Protein AF-A0A2H9M5C5-F1 (afdb_monomer)

Structure (mmCIF, N/CA/C/O backbone):
data_AF-A0A2H9M5C5-F1
#
_entry.id   AF-A0A2H9M5C5-F1
#
loop_
_atom_site.group_PDB
_atom_site.id
_atom_site.type_symbol
_atom_site.label_atom_id
_atom_site.label_alt_id
_atom_site.label_comp_id
_atom_site.label_asym_id
_atom_site.label_entity_id
_atom_site.label_seq_id
_atom_site.pdbx_PDB_ins_code
_atom_site.Cartn_x
_atom_site.Cartn_y
_atom_site.Cartn_z
_atom_site.occupancy
_atom_site.B_iso_or_equiv
_atom_site.auth_seq_id
_atom_site.auth_comp_id
_atom_site.auth_asym_id
_atom_site.auth_atom_id
_atom_site.pdbx_PDB_model_num
ATOM 1 N N . MET A 1 1 ? -24.348 -14.717 12.570 1.00 50.72 1 MET A N 1
ATOM 2 C CA . MET A 1 1 ? -22.901 -14.550 12.345 1.00 50.72 1 MET A CA 1
ATOM 3 C C . MET A 1 1 ? -22.673 -13.060 12.295 1.00 50.72 1 MET A C 1
ATOM 5 O O . MET A 1 1 ? -23.240 -12.420 11.414 1.00 50.72 1 MET A O 1
ATOM 9 N N . GLU A 1 2 ? -22.011 -12.501 13.302 1.00 74.94 2 GLU A N 1
ATOM 10 C CA . GLU A 1 2 ? -21.767 -11.061 13.329 1.00 74.94 2 GLU A CA 1
ATOM 11 C C . GLU A 1 2 ? -20.745 -10.714 12.239 1.00 74.94 2 GLU A C 1
ATOM 13 O O . GLU A 1 2 ? -19.867 -11.511 11.912 1.00 74.94 2 GLU A O 1
ATOM 18 N N . PHE A 1 3 ? -20.863 -9.542 11.615 1.00 73.44 3 PHE A N 1
ATOM 19 C CA . PHE A 1 3 ? -20.016 -9.174 10.471 1.00 73.44 3 PHE A CA 1
ATOM 20 C C . PHE A 1 3 ? -18.523 -9.072 10.847 1.00 73.44 3 PHE A C 1
ATOM 22 O O . PHE A 1 3 ? -17.641 -9.221 10.002 1.00 73.44 3 PHE A O 1
ATOM 29 N N . ILE A 1 4 ? -18.221 -8.891 12.134 1.00 78.69 4 ILE A N 1
ATOM 30 C CA . ILE A 1 4 ? -16.857 -8.957 12.659 1.00 78.69 4 ILE A CA 1
ATOM 31 C C . ILE A 1 4 ? -16.248 -10.366 12.533 1.00 78.69 4 ILE A C 1
ATOM 33 O O . ILE A 1 4 ? -15.055 -10.494 12.258 1.00 78.69 4 ILE A O 1
ATOM 37 N N . ASP A 1 5 ? -17.063 -11.422 12.614 1.00 83.19 5 ASP A N 1
ATOM 38 C CA . ASP A 1 5 ? -16.627 -12.802 12.371 1.00 83.19 5 ASP A CA 1
ATOM 39 C C . ASP A 1 5 ? -16.341 -13.032 10.884 1.00 83.19 5 ASP A C 1
ATOM 41 O O . ASP A 1 5 ? -15.374 -13.709 10.527 1.00 83.19 5 ASP A O 1
ATOM 45 N N . PHE A 1 6 ? -17.138 -12.413 10.004 1.00 85.44 6 PHE A N 1
ATOM 46 C CA . PHE A 1 6 ? -16.851 -12.391 8.570 1.00 85.44 6 PHE A CA 1
ATOM 47 C C . PHE A 1 6 ? -15.509 -11.705 8.290 1.00 85.44 6 PHE A C 1
ATOM 49 O O . PHE A 1 6 ? -14.685 -12.258 7.564 1.00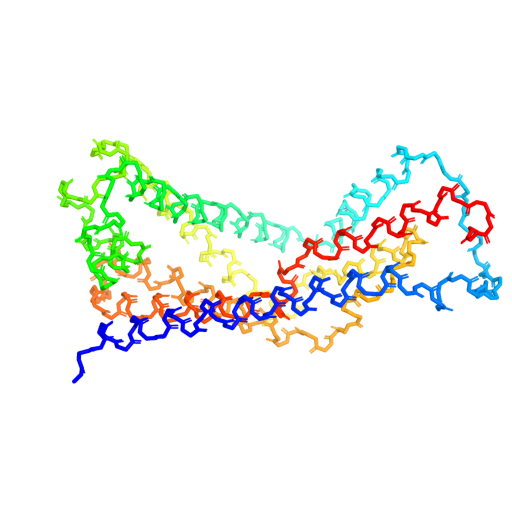 85.44 6 PHE A O 1
ATOM 56 N N . MET A 1 7 ? -15.250 -10.545 8.900 1.00 84.62 7 MET A N 1
ATOM 57 C CA . MET A 1 7 ? -13.980 -9.825 8.763 1.00 84.62 7 MET A CA 1
ATOM 58 C C . MET A 1 7 ? -12.787 -10.639 9.278 1.00 84.62 7 MET A C 1
ATOM 60 O O . MET A 1 7 ? -11.748 -10.676 8.619 1.00 84.62 7 MET A O 1
ATOM 64 N N . ALA A 1 8 ? -12.940 -11.344 10.402 1.00 85.75 8 ALA A N 1
ATOM 65 C CA . ALA A 1 8 ? -11.926 -12.262 10.919 1.00 85.75 8 ALA A CA 1
ATOM 66 C C . ALA A 1 8 ? -11.642 -13.416 9.943 1.00 85.75 8 ALA A C 1
ATOM 68 O O . ALA A 1 8 ? -10.483 -13.672 9.604 1.00 85.75 8 ALA A O 1
ATOM 69 N N . GLY A 1 9 ? -12.687 -14.063 9.420 1.00 86.69 9 GLY A N 1
ATOM 70 C CA . GLY A 1 9 ? -12.551 -15.101 8.395 1.00 86.69 9 GLY A CA 1
ATOM 71 C C . GLY A 1 9 ? -11.908 -14.577 7.106 1.00 86.69 9 GLY A C 1
ATOM 72 O O . GLY A 1 9 ? -11.028 -15.225 6.533 1.00 86.69 9 GLY A O 1
ATOM 73 N N . TYR A 1 10 ? -12.285 -13.372 6.674 1.00 88.69 10 TYR A N 1
ATOM 74 C CA . TYR A 1 10 ? -11.731 -12.738 5.483 1.00 88.69 10 TYR A CA 1
ATOM 75 C C . TYR A 1 10 ? -10.264 -12.342 5.666 1.00 88.69 10 TYR A C 1
ATOM 77 O O . TYR A 1 10 ? -9.471 -12.507 4.740 1.00 88.69 10 TYR A O 1
ATOM 85 N N . ALA A 1 11 ? -9.868 -11.905 6.863 1.00 86.88 11 ALA A N 1
ATOM 86 C CA . ALA A 1 11 ? -8.474 -11.625 7.188 1.00 86.88 11 ALA A CA 1
ATOM 87 C C . ALA A 1 11 ? -7.604 -12.886 7.082 1.00 86.88 11 ALA A C 1
ATOM 89 O O . ALA A 1 11 ? -6.543 -12.848 6.457 1.00 86.88 11 ALA A O 1
ATOM 90 N N . ILE A 1 12 ? -8.081 -14.023 7.605 1.00 89.00 12 ILE A N 1
ATOM 91 C CA . ILE A 1 12 ? -7.401 -15.320 7.462 1.00 89.00 12 ILE A CA 1
ATOM 92 C C . ILE A 1 12 ? -7.245 -15.673 5.979 1.00 89.00 12 ILE A C 1
ATOM 94 O O . ILE A 1 12 ? -6.142 -15.988 5.526 1.00 89.00 12 ILE A O 1
ATOM 98 N N . LEU A 1 13 ? -8.325 -15.567 5.200 1.00 91.50 13 LEU A N 1
ATOM 99 C CA . LEU A 1 13 ? -8.285 -15.831 3.762 1.00 91.50 13 LEU A CA 1
ATOM 100 C C . LEU A 1 13 ? -7.291 -14.909 3.039 1.00 91.50 13 LEU A C 1
ATOM 102 O O . LEU A 1 13 ? -6.509 -15.378 2.212 1.00 91.50 13 LEU A O 1
ATOM 106 N N . ALA A 1 14 ? -7.282 -13.616 3.364 1.00 89.25 14 ALA A N 1
ATOM 107 C CA . ALA A 1 14 ? -6.370 -12.645 2.777 1.00 89.25 14 ALA A CA 1
ATOM 108 C C . ALA A 1 14 ? -4.902 -12.996 3.059 1.00 89.25 14 ALA A C 1
ATOM 110 O O . ALA A 1 14 ? -4.083 -12.974 2.136 1.00 89.25 14 ALA A O 1
ATOM 111 N N . VAL A 1 15 ? -4.574 -13.395 4.294 1.00 88.56 15 VAL A N 1
ATOM 112 C CA . VAL A 1 15 ? -3.228 -13.857 4.675 1.00 88.56 15 VAL A CA 1
ATOM 113 C C . VAL A 1 15 ? -2.836 -15.124 3.915 1.00 88.56 15 VAL A C 1
ATOM 115 O O . VAL A 1 15 ? -1.705 -15.221 3.430 1.00 88.56 15 VAL A O 1
ATOM 118 N N . VAL A 1 16 ? -3.755 -16.081 3.755 1.00 91.56 16 VAL A N 1
ATOM 119 C CA . VAL A 1 16 ? -3.508 -17.310 2.984 1.00 91.56 16 VAL A CA 1
ATOM 120 C C . VAL A 1 16 ? -3.228 -16.979 1.517 1.00 91.56 16 VAL A C 1
ATOM 122 O O . VAL A 1 16 ? -2.210 -17.412 0.972 1.00 91.56 16 VAL A O 1
ATOM 125 N N . LEU A 1 17 ? -4.076 -16.167 0.879 1.00 89.75 17 LEU A N 1
ATOM 126 C CA . LEU A 1 17 ? -3.916 -15.759 -0.521 1.00 89.75 17 LEU A CA 1
ATOM 127 C C . LEU A 1 17 ? -2.617 -14.980 -0.751 1.00 89.75 17 LEU A C 1
ATOM 129 O O . LEU A 1 17 ? -1.919 -15.219 -1.745 1.00 89.75 17 LEU A O 1
ATOM 133 N N . PHE A 1 18 ? -2.276 -14.091 0.183 1.00 88.62 18 PHE A N 1
ATOM 134 C CA . PHE A 1 18 ? -1.018 -13.359 0.184 1.00 88.62 18 PHE A CA 1
ATOM 135 C C . PHE A 1 18 ? 0.182 -14.306 0.289 1.00 88.62 18 PHE A C 1
ATOM 137 O O . PHE A 1 18 ? 1.097 -14.238 -0.532 1.00 88.62 18 PHE A O 1
ATOM 144 N N . SER A 1 19 ? 0.163 -15.231 1.252 1.00 87.19 19 SER A N 1
ATOM 145 C CA . SER A 1 19 ? 1.255 -16.179 1.501 1.00 87.19 19 SER A CA 1
ATOM 146 C C . SER A 1 19 ? 1.477 -17.107 0.310 1.00 87.19 19 SER A C 1
ATOM 148 O O . SER A 1 19 ? 2.604 -17.237 -0.166 1.00 87.19 19 SER A O 1
ATOM 150 N N . VAL A 1 20 ? 0.404 -17.678 -0.247 1.00 87.88 20 VAL A N 1
ATOM 151 C CA . VAL A 1 20 ? 0.457 -18.473 -1.484 1.00 87.88 20 VAL A CA 1
ATOM 152 C C . VAL A 1 20 ? 1.034 -17.642 -2.631 1.00 87.88 20 VAL A C 1
ATOM 154 O O . VAL A 1 20 ? 1.895 -18.118 -3.372 1.00 87.88 20 VAL A O 1
ATOM 157 N N . GLY A 1 21 ? 0.618 -16.380 -2.752 1.00 84.19 21 GLY A N 1
ATOM 158 C CA . GLY A 1 21 ? 1.112 -15.459 -3.771 1.00 84.19 21 GLY A CA 1
ATOM 159 C C . GLY A 1 21 ? 2.607 -15.186 -3.645 1.00 84.19 21 GLY A C 1
ATOM 160 O O . GLY A 1 21 ? 3.334 -15.293 -4.636 1.00 84.19 21 GLY A O 1
ATOM 161 N N . ILE A 1 22 ? 3.085 -14.887 -2.436 1.00 82.38 22 ILE A N 1
ATOM 162 C CA . ILE A 1 22 ? 4.509 -14.716 -2.142 1.00 82.38 22 ILE A CA 1
ATOM 163 C C . ILE A 1 22 ? 5.271 -15.996 -2.468 1.00 82.38 22 ILE A C 1
ATOM 165 O O . ILE A 1 22 ? 6.187 -15.949 -3.289 1.00 82.38 22 ILE A O 1
ATOM 169 N N . ILE A 1 23 ? 4.870 -17.139 -1.908 1.00 83.88 23 ILE A N 1
ATOM 170 C CA . ILE A 1 23 ? 5.546 -18.426 -2.119 1.00 83.88 23 ILE A CA 1
ATOM 171 C C . ILE A 1 23 ? 5.626 -18.741 -3.612 1.00 83.88 23 ILE A C 1
ATOM 173 O O . ILE A 1 23 ? 6.700 -19.060 -4.118 1.00 83.88 23 ILE A O 1
ATOM 177 N N . TYR A 1 24 ? 4.534 -18.571 -4.358 1.00 82.56 24 TYR A N 1
ATOM 178 C CA . TYR A 1 24 ? 4.523 -18.794 -5.800 1.00 82.56 24 TYR A CA 1
ATOM 179 C C . TYR A 1 24 ? 5.459 -17.835 -6.546 1.00 82.56 24 TYR A C 1
ATOM 181 O O . TYR A 1 24 ? 6.230 -18.258 -7.409 1.00 82.56 24 TYR A O 1
ATOM 189 N N . LYS A 1 25 ? 5.420 -16.530 -6.251 1.00 74.31 25 LYS A N 1
ATOM 190 C CA . LYS A 1 25 ? 6.214 -15.524 -6.977 1.00 74.31 25 LYS A CA 1
ATOM 191 C C . LYS A 1 25 ? 7.705 -15.629 -6.665 1.00 74.31 25 LYS A C 1
ATOM 193 O O . LYS A 1 25 ? 8.522 -15.537 -7.591 1.00 74.31 25 LYS A O 1
ATOM 198 N N . PHE A 1 26 ? 8.058 -15.837 -5.400 1.00 74.31 26 PHE A N 1
ATOM 199 C CA . PHE A 1 26 ? 9.427 -16.086 -4.961 1.00 74.31 26 PHE A CA 1
ATOM 200 C C . PHE A 1 26 ? 9.917 -17.438 -5.455 1.00 74.31 26 PHE A C 1
ATOM 202 O O . PHE A 1 26 ? 10.956 -17.484 -6.104 1.00 74.31 26 PHE A O 1
ATOM 209 N N . GLY A 1 27 ? 9.140 -18.503 -5.257 1.00 73.81 27 GLY A N 1
ATOM 210 C CA . GLY A 1 27 ? 9.448 -19.855 -5.715 1.00 73.81 27 GLY A CA 1
ATOM 211 C C . GLY A 1 27 ? 9.669 -19.907 -7.222 1.00 73.81 27 GLY A C 1
ATOM 212 O O . GLY A 1 27 ? 10.699 -20.392 -7.673 1.00 73.81 27 GLY A O 1
ATOM 213 N N . LYS A 1 28 ? 8.795 -19.283 -8.021 1.00 70.31 28 LYS A N 1
ATOM 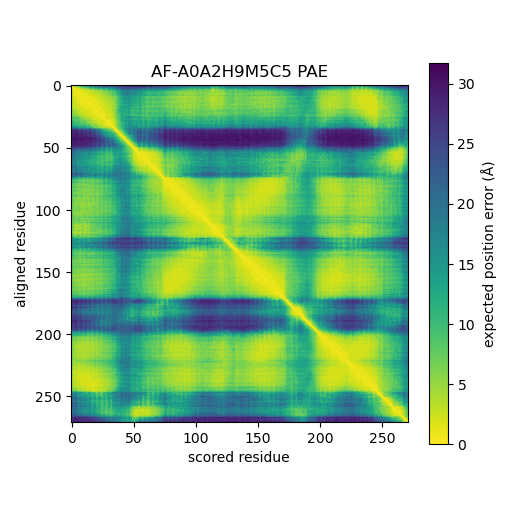214 C CA . LYS A 1 28 ? 8.994 -19.128 -9.470 1.00 70.31 28 LYS A CA 1
ATOM 215 C C . LYS A 1 28 ? 10.276 -18.363 -9.800 1.00 70.31 28 LYS A C 1
ATOM 217 O O . LYS A 1 28 ? 10.990 -18.734 -10.729 1.00 70.31 28 LYS A O 1
ATOM 222 N N . THR A 1 29 ? 10.567 -17.277 -9.084 1.00 66.50 29 THR A N 1
ATOM 223 C CA . THR A 1 29 ? 11.767 -16.459 -9.330 1.00 66.50 29 THR A CA 1
ATOM 224 C C . THR A 1 29 ? 13.045 -17.219 -8.963 1.00 66.50 29 THR A C 1
ATOM 226 O O . THR A 1 29 ? 14.005 -17.193 -9.732 1.00 66.50 29 THR A O 1
ATOM 229 N N . PHE A 1 30 ? 13.042 -17.943 -7.845 1.00 68.88 30 PHE A N 1
ATOM 230 C CA . PHE A 1 30 ? 14.141 -18.788 -7.397 1.00 68.88 30 PHE A CA 1
ATOM 231 C C . PHE A 1 30 ? 14.336 -19.980 -8.333 1.00 68.88 30 PHE A C 1
ATOM 233 O O . PHE A 1 30 ? 15.437 -20.187 -8.823 1.00 68.88 30 PHE A O 1
ATOM 240 N N . TRP A 1 31 ? 13.261 -20.684 -8.696 1.00 65.50 31 TRP A N 1
ATOM 241 C CA . TRP A 1 31 ? 13.280 -21.782 -9.662 1.00 65.50 31 TRP A CA 1
ATOM 242 C C . TRP A 1 31 ? 13.817 -21.345 -11.024 1.00 65.50 31 TRP A C 1
ATOM 244 O O . TRP A 1 31 ? 14.679 -22.014 -11.586 1.00 65.50 31 TRP A O 1
ATOM 254 N N . HIS A 1 32 ? 13.388 -20.193 -11.552 1.00 62.16 32 HIS A N 1
ATOM 255 C CA . HIS A 1 32 ? 13.943 -19.654 -12.799 1.00 62.16 32 HIS A CA 1
ATOM 256 C C . HIS A 1 32 ? 15.446 -19.357 -12.699 1.00 62.16 32 HIS A C 1
ATOM 258 O O . HIS A 1 32 ? 16.173 -19.595 -13.663 1.00 62.16 32 HIS A O 1
ATOM 264 N N . ARG A 1 33 ? 15.917 -18.863 -11.547 1.00 62.53 33 ARG A N 1
ATOM 265 C CA . ARG A 1 33 ? 17.345 -18.615 -11.294 1.00 62.53 33 ARG A CA 1
ATOM 266 C C . ARG A 1 33 ? 18.149 -19.894 -11.057 1.00 62.53 33 ARG A C 1
ATOM 268 O O . ARG A 1 33 ? 19.297 -19.948 -11.467 1.00 62.53 33 ARG A O 1
ATOM 275 N N . ALA A 1 34 ? 17.575 -20.902 -10.413 1.00 59.56 34 ALA A N 1
ATOM 276 C CA . ALA A 1 34 ? 18.235 -22.176 -10.158 1.00 59.56 34 ALA A CA 1
ATOM 277 C C . ALA A 1 34 ? 18.322 -23.019 -11.437 1.00 59.56 34 ALA A C 1
ATOM 279 O O . ALA A 1 34 ? 19.329 -23.669 -11.693 1.00 59.56 34 ALA A O 1
ATOM 280 N N . THR A 1 35 ? 17.281 -22.981 -12.274 1.00 56.12 35 THR A N 1
ATOM 281 C CA . THR A 1 35 ? 17.200 -23.853 -13.450 1.00 56.12 35 THR A CA 1
ATOM 282 C C . THR A 1 35 ? 17.889 -23.310 -14.689 1.00 56.12 35 THR A C 1
ATOM 284 O O . THR A 1 35 ? 18.222 -24.147 -15.515 1.00 56.12 35 THR A O 1
ATOM 287 N N . MET A 1 36 ? 18.081 -21.982 -14.838 1.00 50.16 36 MET A N 1
ATOM 288 C CA . MET A 1 36 ? 18.910 -21.221 -15.819 1.00 50.16 36 MET A CA 1
ATOM 289 C C . MET A 1 36 ? 19.157 -21.795 -17.241 1.00 50.16 36 MET A C 1
ATOM 291 O O . MET A 1 36 ? 19.938 -21.230 -18.002 1.00 50.16 36 MET A O 1
ATOM 295 N N . ARG A 1 37 ? 18.449 -22.830 -17.705 1.00 42.34 37 ARG A N 1
ATOM 296 C CA . ARG A 1 37 ? 18.681 -23.513 -18.990 1.00 42.34 37 ARG A CA 1
ATOM 297 C C . ARG A 1 37 ? 18.338 -22.630 -20.191 1.00 42.34 37 ARG A C 1
ATOM 299 O O . ARG A 1 37 ? 18.762 -22.923 -21.299 1.00 42.34 37 ARG A O 1
ATOM 306 N N . ARG A 1 38 ? 17.592 -21.536 -19.980 1.00 41.91 38 ARG A N 1
ATOM 307 C CA . ARG A 1 38 ? 17.175 -20.578 -21.024 1.00 41.91 38 ARG A CA 1
ATOM 308 C C . ARG A 1 38 ? 17.929 -19.244 -21.023 1.00 41.91 38 ARG A C 1
ATOM 310 O O . ARG A 1 38 ? 17.701 -18.447 -21.928 1.00 41.91 38 ARG A O 1
ATOM 317 N N . GLU A 1 39 ? 18.778 -18.976 -20.029 1.00 41.78 39 GLU A N 1
ATOM 318 C CA . GLU A 1 39 ? 19.626 -17.766 -20.009 1.00 41.78 39 GLU A CA 1
ATOM 319 C C . GLU A 1 39 ? 21.107 -18.066 -20.280 1.00 41.78 39 GLU A C 1
ATOM 321 O O . GLU A 1 39 ? 21.859 -17.147 -20.583 1.00 41.78 39 GLU A O 1
ATOM 326 N N . ILE A 1 40 ? 21.510 -19.341 -20.202 1.00 39.09 40 ILE A N 1
ATOM 327 C CA . ILE A 1 40 ? 22.863 -19.819 -20.536 1.00 39.09 40 ILE A CA 1
ATOM 328 C C . ILE A 1 40 ? 23.016 -20.082 -22.042 1.00 39.09 40 ILE A C 1
ATOM 330 O O . ILE A 1 40 ? 24.130 -20.111 -22.550 1.00 39.09 40 ILE A O 1
ATOM 334 N N . THR A 1 41 ? 21.918 -20.231 -22.789 1.00 37.28 41 THR A N 1
ATOM 335 C CA . THR A 1 41 ? 22.001 -20.260 -24.252 1.00 37.28 41 THR A CA 1
ATOM 336 C C . THR A 1 41 ? 22.281 -18.836 -24.736 1.00 37.28 41 THR A C 1
ATOM 338 O O . THR A 1 41 ? 21.434 -17.962 -24.513 1.00 37.28 41 THR A O 1
ATOM 341 N N . PRO A 1 42 ? 23.437 -18.563 -25.371 1.00 38.94 42 PRO A N 1
ATOM 342 C CA . PRO A 1 42 ? 23.734 -17.241 -25.895 1.00 38.94 42 PRO A CA 1
ATOM 343 C C . PRO A 1 42 ? 22.681 -16.922 -26.955 1.00 38.94 42 PRO A C 1
ATOM 345 O O . PRO A 1 42 ? 22.664 -17.498 -28.041 1.00 38.94 42 PRO A O 1
ATOM 348 N N . LYS A 1 43 ? 21.731 -16.042 -26.625 1.00 44.94 43 LYS A N 1
ATOM 349 C CA . LYS A 1 43 ? 20.831 -15.505 -27.640 1.00 44.94 43 LYS A CA 1
ATOM 350 C C . LYS A 1 43 ? 21.678 -14.628 -28.549 1.00 44.94 43 LYS A C 1
ATOM 352 O O . LYS A 1 43 ? 22.210 -13.628 -28.083 1.00 44.94 43 LYS A O 1
ATOM 357 N N . THR A 1 44 ? 21.781 -15.062 -29.805 1.00 40.69 44 THR A N 1
ATOM 358 C CA . THR A 1 44 ? 22.192 -14.324 -31.010 1.00 40.69 44 THR A CA 1
ATOM 359 C C . THR A 1 44 ? 22.427 -12.833 -30.783 1.00 40.69 44 THR A C 1
ATOM 361 O O . THR A 1 44 ? 21.490 -12.123 -30.400 1.00 40.69 44 THR A O 1
ATOM 364 N N . TYR A 1 45 ? 23.668 -12.415 -31.063 1.00 42.31 45 TYR A N 1
ATOM 365 C CA . TYR A 1 45 ? 24.160 -11.044 -31.229 1.00 42.31 45 TYR A CA 1
ATOM 366 C C . TYR A 1 45 ? 23.053 -9.985 -31.234 1.00 42.31 45 TYR A C 1
ATOM 368 O O . TYR A 1 45 ? 22.242 -9.884 -32.156 1.00 42.31 45 TYR A O 1
ATOM 376 N N . THR A 1 46 ? 23.018 -9.175 -30.182 1.00 42.62 46 THR A N 1
ATOM 377 C CA . THR A 1 46 ? 22.196 -7.971 -30.159 1.00 42.62 46 THR A CA 1
ATOM 378 C C . THR A 1 46 ? 22.772 -6.936 -31.120 1.00 42.62 46 THR A C 1
ATOM 380 O O . THR A 1 46 ? 23.954 -6.625 -31.063 1.00 42.62 46 THR A O 1
ATOM 383 N N . ILE A 1 47 ? 21.909 -6.341 -31.950 1.00 44.06 47 ILE A N 1
ATOM 384 C CA . ILE A 1 47 ? 22.241 -5.250 -32.893 1.00 44.06 47 ILE A CA 1
ATOM 385 C C . ILE A 1 47 ? 22.814 -4.010 -32.157 1.00 44.06 47 ILE A C 1
ATOM 387 O O . ILE A 1 47 ? 23.458 -3.154 -32.755 1.00 44.06 47 ILE A O 1
ATOM 391 N N . HIS A 1 48 ? 22.636 -3.936 -30.833 1.00 43.38 48 HIS A N 1
ATOM 392 C CA . HIS A 1 48 ? 23.277 -2.964 -29.951 1.00 43.38 48 HIS A CA 1
ATOM 393 C C . HIS A 1 48 ? 24.060 -3.709 -28.857 1.00 43.38 48 HIS A C 1
ATOM 395 O O . HIS A 1 48 ? 23.427 -4.179 -27.907 1.00 43.38 48 HIS A O 1
ATOM 401 N N . PRO A 1 49 ? 25.392 -3.863 -28.965 1.00 50.50 49 PRO A N 1
ATOM 402 C CA . PRO A 1 49 ? 26.193 -4.431 -27.884 1.00 50.50 49 PRO A CA 1
ATOM 403 C C . PRO A 1 49 ? 26.100 -3.526 -26.651 1.00 50.50 49 PRO A C 1
ATOM 405 O O . PRO A 1 49 ? 26.242 -2.299 -26.734 1.00 50.50 49 PRO A O 1
ATOM 408 N N . VAL A 1 50 ? 25.813 -4.116 -25.495 1.00 56.41 50 VAL A N 1
ATOM 409 C CA . VAL A 1 50 ? 25.807 -3.404 -24.220 1.00 56.41 50 VAL A CA 1
ATOM 410 C C . VAL A 1 50 ? 27.270 -3.142 -23.869 1.00 56.41 50 VAL A C 1
ATOM 412 O O . VAL A 1 50 ? 28.057 -4.067 -23.729 1.00 56.41 50 VAL A O 1
ATOM 415 N N . LYS A 1 51 ? 27.687 -1.876 -23.746 1.00 61.47 51 LYS A N 1
ATOM 416 C CA . LYS A 1 51 ? 29.056 -1.578 -23.292 1.00 61.47 51 LYS A CA 1
ATOM 417 C C . LYS A 1 51 ? 29.269 -2.205 -21.909 1.00 61.47 51 LYS A C 1
ATOM 419 O O . LYS A 1 51 ? 28.434 -1.991 -21.027 1.00 61.47 51 LYS A O 1
ATOM 424 N N . GLN A 1 52 ? 30.364 -2.946 -21.731 1.00 67.56 52 GLN A N 1
ATOM 425 C CA . GLN A 1 52 ? 30.748 -3.494 -20.431 1.00 67.56 52 GLN A CA 1
ATOM 426 C C . GLN A 1 52 ? 30.919 -2.347 -19.428 1.00 67.56 52 GLN A C 1
ATOM 428 O O . GLN A 1 52 ? 31.540 -1.332 -19.747 1.00 67.56 52 GLN A O 1
ATOM 433 N N . ARG A 1 53 ? 30.348 -2.502 -18.232 1.00 73.69 53 ARG A N 1
ATOM 434 C CA . ARG A 1 53 ? 30.382 -1.503 -17.156 1.00 73.69 53 ARG A CA 1
ATOM 435 C C . ARG A 1 53 ? 30.951 -2.107 -15.881 1.00 73.69 53 ARG A C 1
ATOM 437 O O . ARG A 1 53 ? 30.864 -3.316 -15.662 1.00 73.69 53 ARG A O 1
ATOM 444 N N . SER A 1 54 ? 31.496 -1.254 -15.017 1.00 81.00 54 SER A N 1
ATOM 445 C CA . SER A 1 54 ? 31.859 -1.666 -13.657 1.00 81.00 54 SER A CA 1
ATOM 446 C C . SER A 1 54 ? 30.611 -2.066 -12.857 1.00 81.00 54 SER A C 1
ATOM 448 O O . SER A 1 54 ? 29.494 -1.660 -13.183 1.00 81.00 54 SER A O 1
ATOM 450 N N . VAL A 1 55 ? 30.778 -2.844 -11.782 1.00 76.62 55 VAL A N 1
ATOM 451 C CA . VAL A 1 55 ? 29.655 -3.270 -10.921 1.00 76.62 55 VAL A CA 1
ATOM 452 C C . VAL A 1 55 ? 28.890 -2.067 -10.360 1.00 76.62 55 VAL A C 1
ATOM 454 O O . VAL A 1 55 ? 27.661 -2.055 -10.399 1.00 76.62 55 VAL A O 1
ATOM 457 N N . LEU A 1 56 ? 29.600 -1.034 -9.896 1.00 78.31 56 LEU A N 1
ATOM 458 C CA . LEU A 1 56 ? 28.991 0.186 -9.359 1.00 78.31 56 LEU A CA 1
ATOM 459 C C . LEU A 1 56 ? 28.235 0.970 -10.434 1.00 78.31 56 LEU A C 1
ATOM 461 O O . LEU A 1 56 ? 27.109 1.403 -10.204 1.00 78.31 56 LEU A O 1
ATOM 465 N N . GLU A 1 57 ? 28.807 1.101 -11.629 1.00 76.69 57 GLU A N 1
ATOM 466 C CA . GLU A 1 57 ? 28.158 1.787 -12.746 1.00 76.69 57 GLU A CA 1
ATOM 467 C C . GLU A 1 57 ? 26.929 1.014 -13.250 1.00 76.69 57 GLU A C 1
ATOM 469 O O . GLU A 1 57 ? 25.909 1.614 -13.588 1.00 76.69 57 GLU A O 1
ATOM 474 N N . ALA A 1 58 ? 26.984 -0.319 -13.253 1.00 71.06 58 ALA A N 1
ATOM 475 C CA . ALA A 1 58 ? 25.846 -1.171 -13.573 1.00 71.06 58 ALA A CA 1
ATOM 476 C C . ALA A 1 58 ? 24.736 -1.051 -12.514 1.00 71.06 58 ALA A C 1
ATOM 478 O O . ALA A 1 58 ? 23.569 -0.902 -12.871 1.00 71.06 58 ALA A O 1
ATOM 479 N N . LEU A 1 59 ? 25.082 -1.041 -11.221 1.00 74.75 59 LEU A N 1
ATOM 480 C CA . LEU A 1 59 ? 24.132 -0.803 -10.128 1.00 74.75 59 LEU A CA 1
ATOM 481 C C . LEU A 1 59 ? 23.501 0.591 -10.211 1.00 74.75 59 LEU A C 1
ATOM 483 O O . LEU A 1 59 ? 22.288 0.715 -10.051 1.00 74.75 59 LEU A O 1
ATOM 487 N N . TYR A 1 60 ? 24.290 1.624 -10.510 1.00 77.69 60 TYR A N 1
ATOM 488 C CA . TYR A 1 60 ? 23.803 2.989 -10.701 1.00 77.69 60 TYR A CA 1
ATOM 489 C C . TYR A 1 60 ? 22.860 3.086 -11.905 1.00 77.69 60 TYR A C 1
ATOM 491 O O . TYR A 1 60 ? 21.752 3.610 -11.798 1.00 77.69 60 TYR A O 1
ATOM 499 N N . MET A 1 61 ? 23.246 2.529 -13.054 1.00 70.38 61 MET A N 1
ATOM 500 C CA . MET A 1 61 ? 22.410 2.529 -14.256 1.00 70.38 61 MET A CA 1
ATOM 501 C C . MET A 1 61 ? 21.082 1.813 -14.023 1.00 70.38 61 MET A C 1
ATOM 503 O O . MET A 1 61 ? 20.030 2.300 -14.435 1.00 70.38 61 MET A O 1
ATOM 507 N N . VAL A 1 62 ? 21.128 0.669 -13.344 1.00 67.88 62 VAL A N 1
ATOM 508 C CA . VAL A 1 62 ? 19.963 -0.174 -13.109 1.00 67.88 62 VAL A CA 1
ATOM 509 C C . VAL A 1 62 ? 19.032 0.403 -12.048 1.00 67.88 62 VAL A C 1
ATOM 511 O O . VAL A 1 62 ? 17.829 0.403 -12.286 1.00 67.88 62 VAL A O 1
ATOM 514 N N . ASN A 1 63 ? 19.545 0.895 -10.918 1.00 70.44 63 ASN A N 1
ATOM 515 C CA . ASN A 1 63 ? 18.712 1.335 -9.792 1.00 70.44 63 ASN A CA 1
ATOM 516 C C . ASN A 1 63 ? 18.400 2.834 -9.818 1.00 70.44 63 ASN A C 1
ATOM 518 O O . ASN A 1 63 ? 17.306 3.237 -9.438 1.00 70.44 63 ASN A O 1
ATOM 522 N N . VAL A 1 64 ? 19.348 3.657 -10.272 1.00 70.81 64 VAL A N 1
ATOM 523 C CA . VAL A 1 64 ? 19.226 5.120 -10.243 1.00 70.81 64 VAL A CA 1
ATOM 524 C C . VAL A 1 64 ? 18.805 5.640 -11.613 1.00 70.81 64 VAL A C 1
ATOM 526 O O . VAL A 1 64 ? 17.757 6.262 -11.728 1.00 70.81 64 VAL A O 1
ATOM 529 N N . SER A 1 65 ? 19.545 5.330 -12.684 1.00 68.81 65 SER A N 1
ATOM 530 C CA . SER A 1 65 ? 19.268 5.910 -14.011 1.00 68.81 65 SER A CA 1
ATOM 531 C C . SER A 1 65 ? 17.909 5.494 -14.581 1.00 68.81 65 SER A C 1
ATOM 533 O O . SER A 1 65 ? 17.212 6.327 -15.163 1.00 68.81 65 SER A O 1
ATOM 535 N N . THR A 1 66 ? 17.489 4.234 -14.410 1.00 64.12 66 THR A N 1
ATOM 536 C CA . THR A 1 66 ? 16.146 3.802 -14.842 1.00 64.12 66 THR A CA 1
ATOM 537 C C . THR A 1 66 ? 15.044 4.526 -14.076 1.00 64.12 66 THR A C 1
ATOM 539 O O . THR A 1 66 ? 14.061 4.922 -14.696 1.00 64.12 66 THR A O 1
ATOM 542 N N . PHE A 1 67 ? 15.225 4.751 -12.772 1.00 64.88 67 PHE A N 1
ATOM 543 C CA . PHE A 1 67 ? 14.285 5.473 -11.923 1.00 64.88 67 PHE A CA 1
ATOM 544 C C . PHE A 1 67 ? 14.236 6.947 -12.328 1.00 64.88 67 PHE A C 1
ATOM 546 O O . PHE A 1 67 ? 13.178 7.456 -12.671 1.00 64.88 67 PHE A O 1
ATOM 553 N N . THR A 1 68 ? 15.378 7.623 -12.436 1.00 64.81 68 THR A N 1
ATOM 554 C CA . THR A 1 68 ? 15.433 9.021 -12.882 1.00 64.81 68 THR A CA 1
ATOM 555 C C . THR A 1 68 ? 14.805 9.205 -14.267 1.00 64.81 68 THR A C 1
ATOM 557 O O . THR A 1 68 ? 14.042 10.142 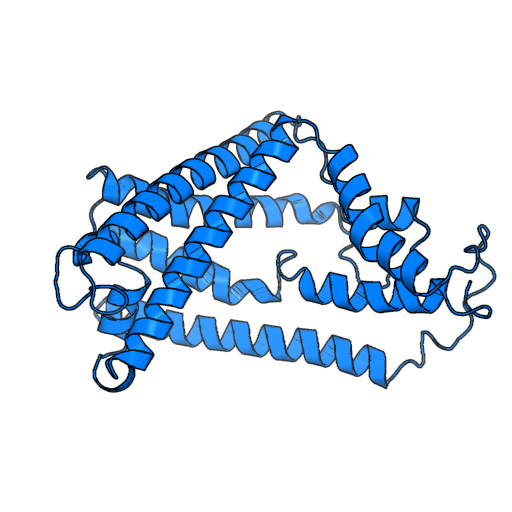-14.471 1.00 64.81 68 THR A O 1
ATOM 560 N N . LYS A 1 69 ? 15.043 8.292 -15.220 1.00 62.75 69 LYS A N 1
ATOM 561 C CA . LYS A 1 69 ? 14.440 8.343 -16.568 1.00 62.75 69 LYS A CA 1
ATOM 562 C C . LYS A 1 69 ? 12.954 7.979 -16.588 1.00 62.75 69 LYS A C 1
ATOM 564 O O . LYS A 1 69 ? 12.216 8.485 -17.431 1.00 62.75 69 LYS A O 1
ATOM 569 N N . PHE A 1 70 ? 12.518 7.106 -15.684 1.00 61.28 70 PHE A N 1
ATOM 570 C CA . PHE A 1 70 ? 11.106 6.817 -15.438 1.00 61.28 70 PHE A CA 1
ATOM 571 C C . PHE A 1 70 ? 10.375 8.074 -14.963 1.00 61.28 70 PHE A C 1
ATOM 573 O O . PHE A 1 70 ? 9.282 8.367 -15.445 1.00 61.28 70 PHE A O 1
ATOM 580 N N . TRP A 1 71 ? 11.024 8.858 -14.105 1.00 59.00 71 TRP A N 1
ATOM 581 C CA . TRP A 1 71 ? 10.481 10.096 -13.560 1.00 59.00 71 TRP A CA 1
ATOM 582 C C . TRP A 1 71 ? 10.575 11.298 -14.490 1.00 59.00 71 TRP A C 1
ATOM 584 O O . TRP A 1 71 ? 9.623 12.063 -14.571 1.00 59.00 71 TRP A O 1
ATOM 594 N N . ALA A 1 72 ? 11.652 11.424 -15.266 1.00 58.28 72 ALA A N 1
ATOM 595 C CA . ALA A 1 72 ? 11.851 12.525 -16.210 1.00 58.28 72 ALA A CA 1
ATOM 596 C C . ALA A 1 72 ? 10.789 12.592 -17.326 1.00 58.28 72 ALA A C 1
ATOM 598 O O . ALA A 1 72 ? 10.652 13.617 -17.987 1.00 58.28 72 ALA A O 1
ATOM 599 N N . LYS A 1 73 ? 10.040 11.504 -17.558 1.00 56.31 73 LYS A N 1
ATOM 600 C CA . LYS A 1 73 ? 8.933 11.451 -18.528 1.00 56.31 73 LYS A CA 1
ATOM 601 C C . LYS A 1 73 ? 7.556 11.712 -17.912 1.00 56.31 73 LYS A C 1
ATOM 603 O O . LYS A 1 73 ? 6.583 11.856 -18.654 1.00 56.31 73 LYS A O 1
ATOM 608 N N . ALA A 1 74 ? 7.443 11.751 -16.585 1.00 61.22 74 ALA A N 1
ATOM 609 C CA . ALA A 1 74 ? 6.199 12.135 -15.938 1.00 61.22 74 ALA A CA 1
ATOM 610 C C . ALA A 1 74 ? 6.019 13.652 -16.075 1.00 61.22 74 ALA A C 1
ATOM 612 O O . ALA A 1 74 ? 6.948 14.421 -15.840 1.00 61.22 74 ALA A O 1
ATOM 613 N N . ASN A 1 75 ? 4.814 14.102 -16.434 1.00 70.62 75 ASN A N 1
ATOM 614 C CA . ASN A 1 75 ? 4.500 15.519 -16.272 1.00 70.62 75 ASN A CA 1
ATOM 615 C C . ASN A 1 75 ? 4.443 15.864 -14.774 1.00 70.62 75 ASN A C 1
ATOM 617 O O . ASN A 1 75 ? 4.156 14.992 -13.948 1.00 70.62 75 ASN A O 1
ATOM 621 N N . MET A 1 76 ? 4.702 17.128 -14.428 1.00 77.25 76 MET A N 1
ATOM 622 C CA . MET A 1 76 ? 4.788 17.578 -13.032 1.00 77.25 76 MET A CA 1
ATOM 623 C C . MET A 1 76 ? 3.580 17.145 -12.172 1.00 77.25 76 MET A C 1
ATOM 625 O O . MET A 1 76 ? 3.801 16.619 -11.082 1.00 77.25 76 MET A O 1
ATOM 629 N N . PRO A 1 77 ? 2.318 17.232 -12.646 1.00 79.75 77 PRO A N 1
ATOM 630 C CA . PRO A 1 77 ? 1.168 16.755 -11.872 1.00 79.75 77 PRO A CA 1
ATOM 631 C C . PRO A 1 77 ? 1.192 15.248 -11.582 1.00 79.75 77 PRO A C 1
ATOM 633 O O . PRO A 1 77 ? 0.858 14.821 -10.480 1.00 79.75 77 PRO A O 1
ATOM 636 N N . THR A 1 78 ? 1.616 14.425 -12.548 1.00 74.12 78 THR A N 1
ATOM 637 C CA . THR A 1 78 ? 1.737 12.971 -12.351 1.00 74.12 78 THR A CA 1
ATOM 638 C C . THR A 1 78 ? 2.885 12.635 -11.399 1.00 74.12 78 THR A C 1
ATOM 640 O O . THR A 1 78 ? 2.754 11.720 -10.587 1.00 74.12 78 THR A O 1
ATOM 643 N N . PHE A 1 79 ? 3.995 13.377 -11.480 1.00 74.81 79 PHE A N 1
ATOM 644 C CA . PHE A 1 79 ? 5.126 13.235 -10.565 1.00 74.81 79 PHE A CA 1
ATOM 645 C C . PHE A 1 79 ? 4.717 13.547 -9.121 1.00 74.81 79 PHE A C 1
ATOM 647 O O . PHE A 1 79 ? 4.891 12.7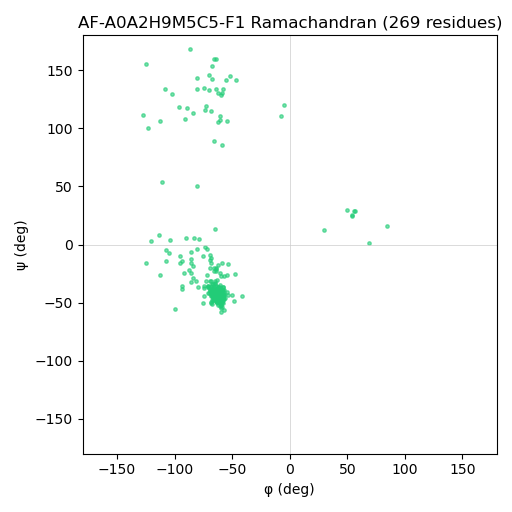08 -8.238 1.00 74.81 79 PHE A O 1
ATOM 654 N N . MET A 1 80 ? 4.099 14.711 -8.903 1.00 79.69 80 MET A N 1
ATOM 655 C CA . MET A 1 80 ? 3.655 15.146 -7.579 1.00 79.69 80 MET A CA 1
ATOM 656 C C . MET A 1 80 ? 2.609 14.199 -6.994 1.00 79.69 80 MET A C 1
ATOM 658 O O . MET A 1 80 ? 2.758 13.766 -5.860 1.00 79.69 80 MET A O 1
ATOM 662 N N . SER A 1 81 ? 1.609 13.788 -7.781 1.00 80.12 81 SER A N 1
ATOM 663 C CA . SER A 1 81 ? 0.624 12.780 -7.361 1.00 80.12 81 SER A CA 1
ATOM 664 C C . SER A 1 81 ? 1.295 11.489 -6.873 1.00 80.12 81 SER A C 1
ATOM 666 O O . SER A 1 81 ? 0.940 10.971 -5.821 1.00 80.12 81 SER A O 1
ATOM 668 N N . HIS A 1 82 ? 2.317 10.993 -7.573 1.00 78.69 82 HIS A N 1
ATOM 669 C CA . HIS A 1 82 ? 3.017 9.779 -7.152 1.00 78.69 82 HIS A CA 1
ATOM 670 C C . HIS A 1 82 ? 3.874 9.976 -5.890 1.00 78.69 82 HIS A C 1
ATOM 672 O O . HIS A 1 82 ? 3.965 9.066 -5.068 1.00 78.69 82 HIS A O 1
ATOM 678 N N . LEU A 1 83 ? 4.495 11.147 -5.717 1.00 80.31 83 LEU A N 1
ATOM 679 C CA . LEU A 1 83 ? 5.228 11.480 -4.494 1.00 80.31 83 LEU A CA 1
ATOM 680 C C . LEU A 1 83 ? 4.283 11.527 -3.287 1.00 80.31 83 LEU A C 1
ATOM 682 O O . LEU A 1 83 ? 4.541 10.872 -2.279 1.00 80.31 83 LEU A O 1
ATOM 686 N N . LEU A 1 84 ? 3.166 12.247 -3.422 1.00 84.19 84 LEU A N 1
ATOM 687 C CA . LEU A 1 84 ? 2.131 12.357 -2.394 1.00 84.19 84 LEU A CA 1
ATOM 688 C C . LEU A 1 84 ? 1.563 10.980 -2.018 1.00 84.19 84 LEU A C 1
ATOM 690 O O . LEU A 1 84 ? 1.442 10.668 -0.837 1.00 84.19 84 LEU A O 1
ATOM 694 N N . TYR A 1 85 ? 1.305 10.128 -3.015 1.00 81.62 85 TYR A N 1
ATOM 695 C CA . TYR A 1 85 ? 0.879 8.741 -2.818 1.00 81.62 85 TYR A CA 1
ATOM 696 C C . TYR A 1 85 ? 1.879 7.927 -1.984 1.00 81.62 85 TYR A C 1
ATOM 698 O O . TYR A 1 85 ? 1.481 7.199 -1.077 1.00 81.62 85 TYR A O 1
ATOM 706 N N . HIS A 1 86 ? 3.183 8.047 -2.257 1.00 81.06 86 HIS A N 1
ATOM 707 C CA . HIS A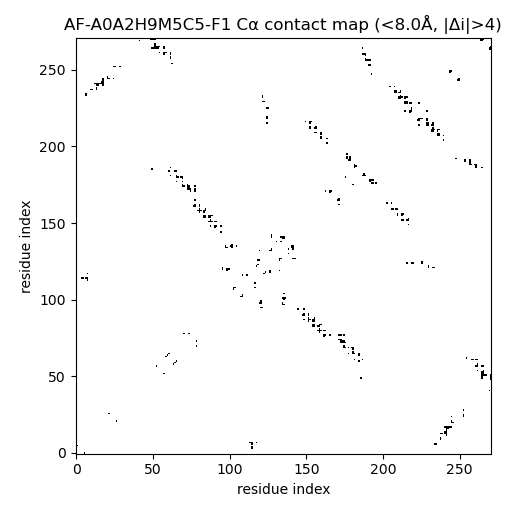 1 86 ? 4.200 7.311 -1.505 1.00 81.06 86 HIS A CA 1
ATOM 708 C C . HIS A 1 86 ? 4.387 7.812 -0.080 1.00 81.06 86 HIS A C 1
ATOM 710 O O . HIS A 1 86 ? 4.601 6.988 0.806 1.00 81.06 86 HIS A O 1
ATOM 716 N N . VAL A 1 87 ? 4.279 9.122 0.150 1.00 81.81 87 VAL A N 1
ATOM 717 C CA . VAL A 1 87 ? 4.246 9.672 1.511 1.00 81.81 87 VAL A CA 1
ATOM 718 C C . VAL A 1 87 ? 3.034 9.113 2.254 1.00 81.81 87 VAL A C 1
ATOM 720 O O . VAL A 1 87 ? 3.194 8.554 3.333 1.00 81.81 87 VAL A O 1
ATOM 723 N N . ALA A 1 88 ? 1.848 9.163 1.640 1.00 83.19 88 ALA A N 1
ATOM 724 C CA . ALA A 1 88 ? 0.612 8.672 2.242 1.00 83.19 88 ALA A CA 1
ATOM 725 C C . ALA A 1 88 ? 0.681 7.183 2.621 1.00 83.19 88 ALA A C 1
ATOM 727 O O . ALA A 1 88 ? 0.408 6.806 3.760 1.00 83.19 88 ALA A O 1
ATOM 728 N N . ILE A 1 89 ? 1.104 6.333 1.681 1.00 79.94 89 ILE A N 1
ATOM 729 C CA . ILE A 1 89 ? 1.254 4.893 1.920 1.00 79.94 89 ILE A CA 1
ATOM 730 C C . ILE A 1 89 ? 2.373 4.588 2.908 1.00 79.94 89 ILE A C 1
ATOM 732 O O . ILE A 1 89 ? 2.211 3.695 3.734 1.00 79.94 89 ILE A O 1
ATOM 736 N N . GLY A 1 90 ? 3.498 5.301 2.834 1.00 80.69 90 GLY A N 1
ATOM 737 C CA . GLY A 1 90 ? 4.603 5.131 3.774 1.00 80.69 90 GLY A CA 1
ATOM 738 C C . GLY A 1 90 ? 4.148 5.375 5.209 1.00 80.69 90 GLY A C 1
ATOM 739 O O . GLY A 1 90 ? 4.392 4.537 6.076 1.00 80.69 90 GLY A O 1
ATOM 740 N N . THR A 1 91 ? 3.407 6.462 5.435 1.00 83.12 91 THR A N 1
ATOM 741 C CA . THR A 1 91 ? 2.818 6.769 6.741 1.00 83.12 91 THR A CA 1
ATOM 742 C C . THR A 1 91 ? 1.799 5.712 7.161 1.00 83.12 91 THR A C 1
ATOM 744 O O . THR A 1 91 ? 1.865 5.246 8.289 1.00 83.12 91 THR A O 1
ATOM 747 N N . ALA A 1 92 ? 0.919 5.251 6.264 1.00 78.81 92 ALA A N 1
ATOM 748 C CA . ALA A 1 92 ? -0.054 4.203 6.588 1.00 78.81 92 ALA A CA 1
ATOM 749 C C . ALA A 1 92 ? 0.599 2.869 6.983 1.00 78.81 92 ALA A C 1
ATOM 751 O O . ALA A 1 92 ? 0.227 2.258 7.983 1.00 78.81 92 ALA A O 1
ATOM 752 N N . ILE A 1 93 ? 1.610 2.428 6.230 1.00 81.69 93 ILE A N 1
ATOM 753 C CA . ILE A 1 93 ? 2.375 1.216 6.551 1.00 81.69 93 ILE A CA 1
ATOM 754 C C . ILE A 1 93 ? 3.061 1.373 7.906 1.00 81.69 93 ILE A C 1
ATOM 756 O O . ILE A 1 93 ? 3.037 0.437 8.707 1.00 81.69 93 ILE A O 1
ATOM 760 N N . LEU A 1 94 ? 3.647 2.542 8.176 1.00 83.50 94 LEU A N 1
ATOM 761 C CA . LEU A 1 94 ? 4.238 2.838 9.474 1.00 83.50 94 LEU A CA 1
ATOM 762 C C . LEU A 1 94 ? 3.192 2.724 10.592 1.00 83.50 94 LEU A C 1
ATOM 764 O O . LEU A 1 94 ? 3.485 2.082 11.595 1.00 83.50 94 LEU A O 1
ATOM 768 N N . SER A 1 95 ? 1.971 3.235 10.394 1.00 80.81 95 SER A N 1
ATOM 769 C CA . SER A 1 95 ? 0.870 3.126 11.363 1.00 80.81 95 SER A CA 1
ATOM 770 C C . SER A 1 95 ? 0.561 1.678 11.710 1.00 80.81 95 SER A C 1
ATOM 772 O O . SER A 1 95 ? 0.650 1.277 12.870 1.00 80.81 95 SER A O 1
ATOM 774 N N . TYR A 1 96 ? 0.270 0.858 10.699 1.00 82.25 96 TYR A N 1
ATOM 775 C CA . TYR A 1 96 ? -0.058 -0.552 10.910 1.00 82.25 96 TYR A CA 1
ATOM 776 C C . TYR A 1 96 ? 1.104 -1.325 11.542 1.00 82.25 96 TYR A C 1
ATOM 778 O O . TYR A 1 96 ? 0.892 -2.186 12.397 1.00 82.25 96 TYR A O 1
ATOM 786 N N . THR A 1 97 ? 2.339 -0.989 11.162 1.00 85.06 97 THR A N 1
ATOM 787 C CA . THR A 1 97 ? 3.546 -1.606 11.725 1.00 85.06 97 THR A CA 1
ATOM 788 C C . THR A 1 97 ? 3.713 -1.247 13.199 1.00 85.06 97 THR A C 1
ATOM 790 O O . THR A 1 97 ? 3.961 -2.134 14.012 1.00 85.06 97 THR A O 1
ATOM 793 N N . LEU A 1 98 ? 3.535 0.025 13.565 1.00 86.06 98 LEU A N 1
ATOM 794 C CA . LEU A 1 98 ? 3.593 0.480 14.955 1.00 86.06 98 LEU A CA 1
ATOM 795 C C . LEU A 1 98 ? 2.497 -0.160 15.808 1.00 86.06 98 LEU A C 1
ATOM 797 O O . LEU A 1 98 ? 2.767 -0.529 16.951 1.00 86.06 98 LEU A O 1
ATOM 801 N N . SER A 1 99 ? 1.304 -0.377 15.250 1.00 83.94 99 SER A N 1
ATOM 802 C CA . SER A 1 99 ? 0.261 -1.152 15.927 1.00 83.94 99 SER A CA 1
ATOM 803 C C . SER A 1 99 ? 0.681 -2.588 16.191 1.00 83.94 99 SER A C 1
ATOM 805 O O . SER A 1 99 ? 0.586 -3.054 17.324 1.00 83.94 99 SER A O 1
ATOM 807 N N . GLY A 1 100 ? 1.213 -3.282 15.182 1.00 84.81 100 GLY A N 1
ATOM 808 C CA . GLY A 1 100 ? 1.718 -4.646 15.353 1.00 84.81 100 GLY A CA 1
ATOM 809 C C . GLY A 1 100 ? 2.842 -4.732 16.390 1.00 84.81 100 GLY A C 1
ATOM 810 O O . GLY A 1 100 ? 2.823 -5.606 17.256 1.00 84.81 100 GLY A O 1
ATOM 811 N N . ILE A 1 101 ? 3.787 -3.787 16.357 1.00 86.69 101 ILE A N 1
ATOM 812 C CA . ILE A 1 101 ? 4.863 -3.681 17.352 1.00 86.69 101 ILE A CA 1
ATOM 813 C C . ILE A 1 101 ? 4.283 -3.452 18.749 1.00 86.69 101 ILE A C 1
ATOM 815 O O . ILE A 1 101 ? 4.703 -4.116 19.693 1.00 86.69 101 ILE A O 1
ATOM 819 N N . THR A 1 102 ? 3.294 -2.569 18.891 1.00 86.00 102 THR A N 1
ATOM 820 C CA . THR A 1 102 ? 2.663 -2.294 20.188 1.00 86.00 102 THR A CA 1
ATOM 821 C C . THR A 1 102 ? 1.961 -3.537 20.733 1.00 86.00 102 THR A C 1
ATOM 823 O O . THR A 1 102 ? 2.155 -3.883 21.899 1.00 86.00 102 THR A O 1
ATOM 826 N N . LEU A 1 103 ? 1.212 -4.263 19.898 1.00 87.25 103 LEU A N 1
ATOM 827 C CA . LEU A 1 103 ? 0.566 -5.522 20.285 1.00 87.25 103 LEU A CA 1
ATOM 828 C C . LEU A 1 103 ? 1.579 -6.579 20.754 1.00 87.25 103 LEU A C 1
ATOM 830 O O . LEU A 1 103 ? 1.314 -7.288 21.726 1.00 87.25 103 LEU A O 1
ATOM 834 N N . LEU A 1 104 ? 2.742 -6.661 20.100 1.00 88.00 104 LEU A N 1
ATOM 835 C CA . LEU A 1 104 ? 3.834 -7.558 20.489 1.00 88.00 104 LEU A CA 1
ATOM 836 C C . LEU A 1 104 ? 4.479 -7.133 21.814 1.00 88.00 104 LEU A C 1
ATOM 838 O O . LEU A 1 104 ? 4.606 -7.952 22.721 1.00 88.00 104 LEU A O 1
ATOM 842 N N . MET A 1 105 ? 4.858 -5.859 21.947 1.00 87.75 105 MET A N 1
ATOM 843 C CA . MET A 1 105 ? 5.539 -5.328 23.136 1.00 87.75 105 MET A CA 1
ATOM 844 C C . MET A 1 105 ? 4.671 -5.392 24.394 1.00 87.75 105 MET A C 1
ATOM 846 O O . MET A 1 105 ? 5.180 -5.625 25.485 1.00 87.75 105 MET A O 1
ATOM 850 N N . THR A 1 106 ? 3.364 -5.185 24.247 1.00 84.69 106 THR A N 1
ATOM 851 C CA . THR A 1 106 ? 2.407 -5.208 25.364 1.00 84.69 106 THR A CA 1
ATOM 852 C C . THR A 1 106 ? 1.898 -6.610 25.693 1.00 84.69 106 THR A C 1
ATOM 854 O O . THR A 1 106 ? 1.141 -6.773 26.645 1.00 84.69 106 THR A O 1
ATOM 857 N N . GLY A 1 107 ? 2.249 -7.622 24.892 1.00 84.31 107 GLY A N 1
ATOM 858 C CA . GLY A 1 107 ? 1.703 -8.975 25.013 1.00 84.31 107 GLY A CA 1
ATOM 859 C C . GLY A 1 107 ? 0.223 -9.097 24.628 1.00 84.31 107 GLY A C 1
ATOM 860 O O . GLY A 1 107 ? -0.315 -10.203 24.661 1.00 84.31 107 GLY A O 1
ATOM 861 N N . LYS A 1 108 ? -0.430 -8.002 24.206 1.00 83.25 108 LYS A N 1
ATOM 862 C CA . LYS A 1 108 ? -1.846 -7.975 23.800 1.00 83.25 108 LYS A CA 1
ATOM 863 C C . LYS A 1 108 ? -2.146 -8.880 22.611 1.00 83.25 108 LYS A C 1
ATOM 865 O O . LYS A 1 108 ? -3.268 -9.353 22.481 1.00 83.25 108 LYS A O 1
ATOM 870 N N . ILE A 1 109 ? -1.144 -9.181 21.785 1.00 85.62 109 ILE A N 1
ATOM 871 C CA . ILE A 1 109 ? -1.269 -10.158 20.695 1.00 85.62 109 ILE A CA 1
ATOM 872 C C . ILE A 1 109 ? -1.700 -11.556 21.181 1.00 85.62 109 ILE A C 1
ATOM 874 O O . ILE A 1 109 ? -2.312 -12.302 20.425 1.00 85.62 109 ILE A O 1
ATOM 878 N N . TRP A 1 110 ? -1.394 -11.911 22.433 1.00 86.00 110 TRP A N 1
ATOM 879 C CA . TRP A 1 110 ? -1.717 -13.218 23.014 1.00 86.00 110 TRP A CA 1
ATOM 880 C C . TRP A 1 110 ? -3.028 -13.221 23.801 1.00 86.00 110 TRP A C 1
ATOM 882 O O . TRP A 1 110 ? -3.541 -14.291 24.119 1.00 86.00 110 TRP A O 1
ATOM 892 N N . THR A 1 111 ? -3.549 -12.043 24.152 1.00 85.69 111 THR A N 1
ATOM 893 C CA . THR A 1 111 ? -4.705 -11.897 25.048 1.00 85.69 111 THR A CA 1
ATOM 894 C C . THR A 1 111 ? -5.940 -11.341 24.350 1.00 85.69 111 THR A C 1
ATOM 896 O O . THR A 1 111 ? -7.056 -11.615 24.788 1.00 85.69 111 THR A O 1
ATOM 899 N N . LEU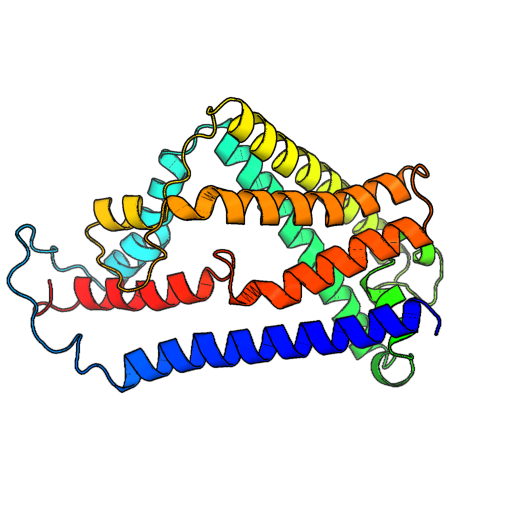 A 1 112 ? -5.771 -10.579 23.267 1.00 83.12 112 LEU A N 1
ATOM 900 C CA . LEU A 1 112 ? -6.879 -10.058 22.475 1.00 83.12 112 LEU A CA 1
ATOM 901 C C . LEU A 1 112 ? -7.422 -11.118 21.514 1.00 83.12 112 LEU A C 1
ATOM 903 O O . LEU A 1 112 ? -6.678 -11.891 20.911 1.00 83.12 112 LEU A O 1
ATOM 907 N N . SER A 1 113 ? -8.741 -11.106 21.322 1.00 85.06 113 SER A N 1
ATOM 908 C CA . SER A 1 113 ? -9.378 -11.866 20.247 1.00 85.06 113 SER A CA 1
ATOM 909 C C . SER A 1 113 ? -8.964 -11.315 18.877 1.00 85.06 113 SER A C 1
ATOM 911 O O . SER A 1 113 ? -8.558 -10.156 18.746 1.00 85.06 113 SER A O 1
ATOM 913 N N . ILE A 1 114 ? -9.103 -12.129 17.825 1.00 81.50 114 ILE A N 1
ATOM 914 C CA . ILE A 1 114 ? -8.839 -11.693 16.443 1.00 81.50 114 ILE A CA 1
ATOM 915 C C . ILE A 1 114 ? -9.703 -10.476 16.093 1.00 81.50 114 ILE A C 1
ATOM 917 O O . ILE A 1 114 ? -9.213 -9.536 15.474 1.00 81.50 114 ILE A O 1
ATOM 921 N N . GLN A 1 115 ? -10.957 -10.458 16.545 1.00 81.00 115 GLN A N 1
ATOM 922 C CA . GLN A 1 115 ? -11.879 -9.341 16.369 1.00 81.00 115 GLN A CA 1
ATOM 923 C C . GLN A 1 115 ? -11.328 -8.048 16.992 1.00 81.00 115 GLN A C 1
ATOM 925 O O . GLN A 1 115 ? -11.248 -7.025 16.314 1.00 81.00 115 GLN A O 1
ATOM 930 N N . SER A 1 116 ? -10.874 -8.092 18.250 1.00 81.19 116 SER A N 1
ATOM 931 C CA . SER A 1 116 ? -10.298 -6.923 18.928 1.00 81.19 116 SER A CA 1
ATOM 932 C C . SER A 1 116 ? -8.972 -6.477 18.309 1.00 81.19 116 SER A C 1
ATOM 934 O O . SER A 1 116 ? -8.704 -5.280 18.245 1.00 81.19 116 SER A O 1
ATOM 936 N N . MET A 1 117 ? -8.157 -7.409 17.802 1.00 80.62 117 MET A N 1
ATOM 937 C CA . MET A 1 117 ? -6.941 -7.070 17.056 1.00 80.62 117 MET A CA 1
ATOM 938 C C . MET A 1 117 ? -7.254 -6.378 15.724 1.00 80.62 117 MET A C 1
ATOM 940 O O . MET A 1 117 ? -6.552 -5.443 15.347 1.00 80.62 117 MET A O 1
ATOM 944 N N . LEU A 1 118 ? -8.310 -6.794 15.018 1.00 78.75 118 LEU A N 1
ATOM 945 C CA . LEU A 1 118 ? -8.741 -6.127 13.788 1.00 78.75 118 LEU A CA 1
ATOM 946 C C . LEU A 1 118 ? -9.210 -4.700 14.056 1.00 78.75 118 LEU A C 1
ATOM 948 O O . LEU A 1 118 ? -8.829 -3.802 13.312 1.00 78.75 118 LEU A O 1
ATOM 952 N N . LEU A 1 119 ? -9.969 -4.482 15.128 1.00 78.88 119 LEU A N 1
ATOM 953 C CA . LEU A 1 119 ? -10.375 -3.139 15.544 1.00 78.88 119 LEU A CA 1
ATOM 954 C C . LEU A 1 119 ? -9.148 -2.288 15.911 1.00 78.88 119 LEU A C 1
ATOM 956 O O . LEU A 1 119 ? -8.998 -1.185 15.403 1.00 78.88 119 LEU A O 1
ATOM 960 N N . TYR A 1 120 ? -8.190 -2.845 16.660 1.00 78.19 120 TYR A N 1
ATOM 961 C CA . TYR A 1 120 ? -6.934 -2.162 16.998 1.00 78.19 120 TYR A CA 1
ATOM 962 C C . TYR A 1 120 ? -6.120 -1.737 15.759 1.00 78.19 120 TYR A C 1
ATOM 964 O O . TYR A 1 120 ? -5.488 -0.683 15.744 1.00 78.19 120 TYR A O 1
ATOM 972 N N . VAL A 1 121 ? -6.087 -2.572 14.715 1.00 75.88 121 VAL A N 1
ATOM 973 C CA . VAL A 1 121 ? -5.239 -2.357 13.528 1.00 75.88 121 VAL A CA 1
ATOM 974 C C . VAL A 1 121 ? -5.950 -1.594 12.410 1.00 75.88 121 VAL A C 1
ATOM 976 O O . VAL A 1 121 ? -5.268 -0.980 11.591 1.00 75.88 121 VAL A O 1
ATOM 979 N N . PHE A 1 122 ? -7.279 -1.621 12.335 1.00 71.69 122 PHE A N 1
ATOM 980 C CA . PHE A 1 122 ? -8.028 -1.056 11.206 1.00 71.69 122 PHE A CA 1
ATOM 981 C C . PHE A 1 122 ? -9.088 -0.024 11.606 1.00 71.69 122 PHE A C 1
ATOM 983 O O . PHE A 1 122 ? -9.499 0.735 10.733 1.00 71.69 122 PHE A O 1
ATOM 990 N N . ASP A 1 123 ? -9.487 0.061 12.879 1.00 72.88 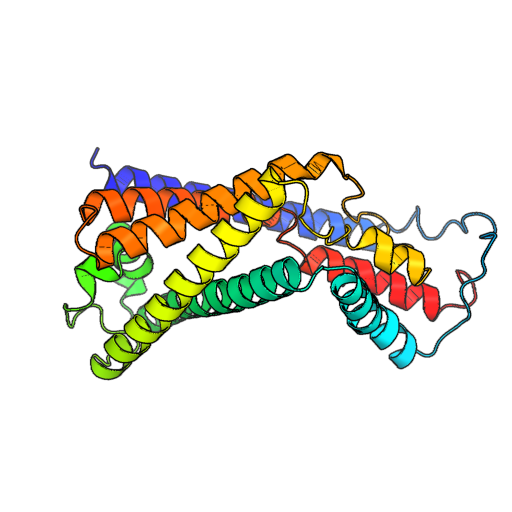123 ASP A N 1
ATOM 991 C CA . ASP A 1 123 ? -10.491 1.015 13.379 1.00 72.88 123 ASP A CA 1
ATOM 992 C C . ASP A 1 123 ? -9.879 2.095 14.282 1.00 72.88 123 ASP A C 1
ATOM 994 O O . ASP A 1 123 ? -10.257 2.320 15.432 1.00 72.88 123 ASP A O 1
ATOM 998 N N . TRP A 1 124 ? -8.856 2.764 13.760 1.00 62.62 124 TRP A N 1
ATOM 999 C CA . TRP A 1 124 ? -8.078 3.729 14.534 1.00 62.62 124 TRP A CA 1
ATOM 1000 C C . TRP A 1 124 ? -8.896 4.932 15.005 1.00 62.62 124 TRP A C 1
ATOM 1002 O O . TRP A 1 124 ? -8.592 5.496 16.048 1.00 62.62 124 TRP A O 1
ATOM 1012 N N . PHE A 1 125 ? -9.922 5.336 14.255 1.00 61.09 125 PHE A N 1
ATOM 1013 C CA . PHE A 1 125 ? -10.645 6.584 14.506 1.00 61.09 125 PHE A CA 1
ATOM 1014 C C . PHE A 1 125 ? -11.798 6.456 15.497 1.00 61.09 125 PHE A C 1
ATOM 1016 O O . PHE A 1 125 ? -12.157 7.461 16.095 1.00 61.09 125 PHE A O 1
ATOM 1023 N N . SER A 1 126 ? -12.358 5.269 15.728 1.00 59.25 126 SER A N 1
ATOM 1024 C CA . SER A 1 126 ? -13.345 5.084 16.804 1.00 59.25 126 SER A CA 1
ATOM 1025 C C . SER A 1 126 ? -12.665 4.848 18.161 1.00 59.25 126 SER A C 1
ATOM 1027 O O . SER A 1 126 ? -13.194 5.219 19.207 1.00 59.25 126 SER A O 1
ATOM 1029 N N . MET A 1 127 ? -11.455 4.264 18.167 1.00 59.72 127 MET A N 1
ATOM 1030 C CA . MET A 1 127 ? -10.838 3.726 19.389 1.00 59.72 127 MET A CA 1
ATOM 1031 C C . MET A 1 127 ? -9.659 4.534 19.948 1.00 59.72 127 MET A C 1
ATOM 1033 O O . MET A 1 127 ? -9.162 4.206 21.023 1.00 59.72 127 MET A O 1
ATOM 1037 N N . PHE A 1 128 ? -9.200 5.597 19.284 1.00 56.38 128 PHE A N 1
ATOM 1038 C CA . PHE A 1 128 ? -7.981 6.317 19.693 1.00 56.38 128 PHE A CA 1
ATOM 1039 C C . PHE A 1 128 ? -8.072 7.110 21.001 1.00 56.38 128 PHE A C 1
ATOM 1041 O O . PHE A 1 128 ? -7.044 7.407 21.605 1.00 56.38 128 PHE A O 1
ATOM 1048 N N . HIS A 1 129 ? -9.277 7.449 21.457 1.00 56.00 129 HIS A N 1
ATOM 1049 C CA . HIS A 1 129 ? -9.485 8.064 22.772 1.00 56.00 129 HIS A CA 1
ATOM 1050 C C . HIS A 1 129 ? -9.493 7.045 23.918 1.00 56.00 129 HIS A C 1
ATOM 1052 O O . HIS A 1 129 ? -9.572 7.421 25.085 1.00 56.00 129 HIS A O 1
ATOM 1058 N N . ASN A 1 130 ? -9.404 5.751 23.606 1.00 64.69 130 ASN A N 1
ATOM 1059 C CA . ASN A 1 130 ? -9.353 4.699 24.603 1.00 64.69 130 ASN A CA 1
ATOM 1060 C C . ASN A 1 130 ? -7.892 4.429 24.988 1.00 64.69 130 ASN A C 1
ATOM 1062 O O . ASN A 1 130 ? -7.096 3.979 24.164 1.00 64.69 130 ASN A O 1
ATOM 1066 N N . GLU A 1 131 ? -7.538 4.652 26.256 1.00 63.28 131 GLU A N 1
ATOM 1067 C CA . GLU A 1 131 ? -6.182 4.417 26.784 1.00 63.28 131 GLU A CA 1
ATOM 1068 C C . GLU A 1 131 ? -5.683 2.983 26.530 1.00 63.28 131 GLU A C 1
ATOM 1070 O O . GLU A 1 131 ? -4.486 2.746 26.356 1.00 63.28 131 GLU A O 1
ATOM 1075 N N . ASN A 1 132 ? -6.599 2.016 26.402 1.00 65.56 132 ASN A N 1
ATOM 1076 C CA . ASN A 1 132 ? -6.265 0.632 26.072 1.00 65.56 132 ASN A CA 1
ATOM 1077 C C . ASN A 1 132 ? -5.737 0.444 24.638 1.00 65.56 132 ASN A C 1
ATOM 1079 O O . ASN A 1 132 ? -5.199 -0.624 24.329 1.00 65.56 132 ASN A O 1
ATOM 1083 N N . PHE A 1 133 ? -5.848 1.460 23.783 1.00 68.88 133 PHE A N 1
ATOM 1084 C CA . PHE A 1 133 ? -5.452 1.439 22.376 1.00 68.88 133 PHE A CA 1
ATOM 1085 C C . PHE A 1 133 ? -4.278 2.378 22.061 1.00 68.88 133 PHE A C 1
ATOM 1087 O O . PHE A 1 133 ? -3.887 2.501 20.903 1.00 68.88 133 PHE A O 1
ATOM 1094 N N . ALA A 1 134 ? -3.650 2.973 23.082 1.00 76.94 134 ALA A N 1
ATOM 1095 C CA . ALA A 1 134 ? -2.485 3.832 22.894 1.00 76.94 134 ALA A CA 1
ATOM 1096 C C . ALA A 1 134 ? -1.315 3.078 22.230 1.00 76.94 134 ALA A C 1
ATOM 1098 O O . ALA A 1 134 ? -0.882 2.016 22.694 1.00 76.94 134 ALA A O 1
ATOM 1099 N N . LEU A 1 135 ? -0.769 3.656 21.160 1.00 79.25 135 LEU A N 1
ATOM 1100 C CA . LEU A 1 135 ? 0.462 3.202 20.525 1.00 79.25 135 LEU A CA 1
ATOM 1101 C C . LEU A 1 135 ? 1.642 3.358 21.471 1.00 79.25 135 LEU A C 1
ATOM 1103 O O . LEU A 1 135 ? 1.828 4.409 22.084 1.00 79.25 135 LEU A O 1
ATOM 1107 N N . LEU A 1 136 ? 2.459 2.306 21.560 1.00 82.19 136 LEU A N 1
ATOM 1108 C CA . LEU A 1 136 ? 3.641 2.255 22.423 1.00 82.19 136 LEU A CA 1
ATOM 1109 C C . LEU A 1 136 ? 3.346 2.681 23.879 1.00 82.19 136 LEU A C 1
ATOM 1111 O O . LEU A 1 136 ? 4.222 3.217 24.553 1.00 82.19 136 LEU A O 1
ATOM 1115 N N . ASN A 1 137 ? 2.111 2.459 24.358 1.00 79.88 137 ASN A N 1
ATOM 1116 C CA . ASN A 1 137 ? 1.607 2.903 25.666 1.00 79.88 137 ASN A CA 1
ATOM 1117 C C . ASN A 1 137 ? 1.716 4.424 25.918 1.00 79.88 137 ASN A C 1
ATOM 1119 O O . ASN A 1 137 ? 1.855 4.848 27.063 1.00 79.88 137 ASN A O 1
ATOM 1123 N N . SER A 1 138 ? 1.665 5.256 24.873 1.00 83.81 138 SER A N 1
ATOM 1124 C CA . SER A 1 138 ? 1.749 6.716 24.994 1.00 83.81 138 SER A CA 1
ATOM 1125 C C . SER A 1 138 ? 0.593 7.408 24.275 1.00 83.81 138 SER A C 1
ATOM 1127 O O . SER A 1 138 ? 0.519 7.421 23.044 1.00 83.81 138 SER A O 1
ATOM 1129 N N . ALA A 1 139 ? -0.304 8.023 25.050 1.00 81.06 139 ALA A N 1
ATOM 1130 C CA . ALA A 1 139 ? -1.446 8.770 24.523 1.00 81.06 139 ALA A CA 1
ATOM 1131 C C . ALA A 1 139 ? -1.003 9.967 23.661 1.00 81.06 139 ALA A C 1
ATOM 1133 O O . ALA A 1 139 ? -1.465 10.114 22.533 1.00 81.06 139 ALA A O 1
ATOM 1134 N N . ILE A 1 140 ? -0.021 10.746 24.132 1.00 84.44 140 ILE A N 1
ATOM 1135 C CA . ILE A 1 140 ? 0.517 11.913 23.406 1.00 84.44 140 ILE A CA 1
ATOM 1136 C C . ILE A 1 140 ? 1.139 11.488 22.071 1.00 84.44 140 ILE A C 1
ATOM 1138 O O . ILE A 1 140 ? 0.923 12.123 21.040 1.00 84.44 140 ILE A O 1
ATOM 1142 N N . PHE A 1 141 ? 1.910 10.395 22.071 1.00 84.88 141 PHE A N 1
ATOM 1143 C CA . PHE A 1 141 ? 2.490 9.868 20.836 1.00 84.88 141 PHE A CA 1
ATOM 1144 C C . PHE A 1 141 ? 1.400 9.421 19.859 1.00 84.88 141 PHE A C 1
ATOM 1146 O O . PHE A 1 141 ? 1.484 9.721 18.670 1.00 84.88 141 PHE A O 1
ATOM 1153 N N . THR A 1 142 ? 0.372 8.742 20.369 1.00 82.44 142 THR A N 1
ATOM 1154 C CA . THR A 1 142 ? -0.769 8.270 19.576 1.00 82.44 142 THR A CA 1
ATOM 1155 C C . THR A 1 142 ? -1.488 9.435 18.900 1.00 82.44 142 THR A C 1
ATOM 1157 O O . THR A 1 142 ? -1.707 9.397 17.694 1.00 82.44 142 THR A O 1
ATOM 1160 N N . GLU A 1 143 ? -1.777 10.505 19.638 1.00 82.19 143 GLU A N 1
ATOM 1161 C CA . GLU A 1 143 ? -2.466 11.692 19.123 1.00 82.19 143 GLU A CA 1
ATOM 1162 C C . GLU A 1 143 ? -1.657 12.429 18.039 1.00 82.19 143 GLU A C 1
ATOM 1164 O O . GLU A 1 143 ? -2.169 12.731 16.953 1.00 82.19 143 GLU A O 1
ATOM 1169 N N . LEU A 1 144 ? -0.361 12.657 18.288 1.00 84.56 144 LEU A N 1
ATOM 1170 C CA . LEU A 1 144 ? 0.546 13.256 17.302 1.00 84.56 144 LEU A CA 1
ATOM 1171 C C . LEU A 1 144 ? 0.619 12.411 16.030 1.00 84.56 144 LEU A C 1
ATOM 1173 O O . LEU A 1 144 ? 0.564 12.929 14.912 1.00 84.56 144 LEU A O 1
ATOM 1177 N N . PHE A 1 145 ? 0.732 11.098 16.200 1.00 84.81 145 PHE A N 1
ATOM 1178 C CA . PHE A 1 145 ? 0.852 10.172 15.093 1.00 84.81 145 PHE A CA 1
ATOM 1179 C C . PHE A 1 145 ? -0.433 10.099 14.257 1.00 84.81 145 PHE A C 1
ATOM 1181 O O . PHE A 1 145 ? -0.358 10.098 13.029 1.00 84.81 145 PHE A O 1
ATOM 1188 N N . ILE A 1 146 ? -1.607 10.134 14.891 1.00 80.06 146 ILE A N 1
ATOM 1189 C CA . ILE A 1 146 ? -2.901 10.198 14.197 1.00 80.06 146 ILE A CA 1
ATOM 1190 C C . ILE A 1 146 ? -3.022 11.484 13.387 1.00 80.06 146 ILE A C 1
ATOM 1192 O O . ILE A 1 146 ? -3.446 11.442 12.234 1.00 80.06 146 ILE A O 1
ATOM 1196 N N . THR A 1 147 ? -2.592 12.618 13.938 1.00 81.94 147 THR A N 1
ATOM 1197 C CA . THR A 1 147 ? -2.596 13.893 13.208 1.00 81.94 147 THR A CA 1
ATOM 1198 C C . THR A 1 147 ? -1.734 13.806 11.944 1.00 81.94 147 THR A C 1
ATOM 1200 O O . THR A 1 147 ? -2.171 14.181 10.853 1.00 81.94 147 THR A O 1
ATOM 1203 N N . LEU A 1 148 ? -0.528 13.240 12.055 1.00 85.06 148 LEU A N 1
ATOM 1204 C CA . LEU A 1 148 ? 0.352 13.003 10.906 1.00 85.06 148 LEU A CA 1
ATOM 1205 C C . LEU A 1 148 ? -0.254 12.013 9.904 1.00 85.06 148 LEU A C 1
ATOM 1207 O O . LEU A 1 148 ? -0.149 12.210 8.690 1.00 85.06 148 LEU A O 1
ATOM 1211 N N . PHE A 1 149 ? -0.914 10.968 10.399 1.00 85.69 149 PHE A N 1
ATOM 1212 C CA . PHE A 1 149 ? -1.621 10.002 9.572 1.00 85.69 149 PHE A CA 1
ATOM 1213 C C . PHE A 1 149 ? -2.786 10.651 8.813 1.00 85.69 149 PHE A C 1
ATOM 1215 O O . PHE A 1 149 ? -2.955 10.384 7.627 1.00 85.69 149 PHE A O 1
ATOM 1222 N N . MET A 1 150 ? -3.520 11.581 9.425 1.00 84.81 150 MET A N 1
ATOM 1223 C CA . MET A 1 150 ? -4.593 12.319 8.755 1.00 84.81 150 MET A CA 1
ATOM 1224 C C . MET A 1 150 ? -4.085 13.244 7.657 1.00 84.81 150 MET A C 1
ATOM 1226 O O . MET A 1 150 ? -4.667 13.291 6.571 1.00 84.81 150 MET A O 1
ATOM 1230 N N . ILE A 1 151 ? -2.961 13.923 7.889 1.00 87.25 151 ILE A N 1
ATOM 1231 C CA . ILE A 1 151 ? -2.287 14.688 6.834 1.00 87.25 151 ILE A CA 1
ATOM 1232 C C . ILE A 1 151 ? -1.942 13.749 5.672 1.00 87.25 151 ILE A C 1
ATOM 1234 O O . ILE A 1 151 ? -2.264 14.039 4.521 1.00 87.25 151 ILE A O 1
ATOM 1238 N N . ALA A 1 152 ? -1.357 12.587 5.964 1.00 88.62 152 ALA A N 1
ATOM 1239 C CA . ALA A 1 152 ? -1.051 11.572 4.962 1.00 88.62 152 ALA A CA 1
ATOM 1240 C C . ALA A 1 152 ? -2.299 11.067 4.210 1.00 88.62 152 ALA A C 1
ATOM 1242 O O . ALA A 1 152 ? -2.248 10.941 2.987 1.00 88.62 152 ALA A O 1
ATOM 1243 N N . VAL A 1 153 ? -3.425 10.841 4.892 1.00 87.62 153 VAL A N 1
ATOM 1244 C CA . VAL A 1 153 ? -4.708 10.455 4.278 1.00 87.62 153 VAL A CA 1
ATOM 1245 C C . VAL A 1 153 ? -5.176 11.512 3.275 1.00 87.62 153 VAL A C 1
ATOM 1247 O O . VAL A 1 153 ? -5.486 11.169 2.132 1.00 87.62 153 VAL A O 1
ATOM 1250 N N . VAL A 1 154 ? -5.152 12.798 3.643 1.00 89.62 154 VAL A N 1
ATOM 1251 C CA . VAL A 1 154 ? -5.526 13.902 2.739 1.00 89.62 154 VAL A CA 1
ATOM 1252 C C . VAL A 1 154 ? -4.604 13.953 1.520 1.00 89.62 154 VAL A C 1
ATOM 1254 O O . VAL A 1 154 ? -5.079 14.049 0.386 1.00 89.62 154 VAL A O 1
ATOM 1257 N N . LEU A 1 155 ? -3.288 13.825 1.719 1.00 89.81 155 LEU A N 1
ATOM 1258 C CA . LEU A 1 155 ? -2.324 13.765 0.615 1.00 89.81 155 LEU A CA 1
ATOM 1259 C C . LEU A 1 155 ? -2.583 12.560 -0.303 1.00 89.81 155 LEU A C 1
ATOM 1261 O O . LEU A 1 155 ? -2.487 12.691 -1.523 1.00 89.81 155 LEU A O 1
ATOM 1265 N N . GLY A 1 156 ? -2.960 11.412 0.265 1.00 88.00 156 GLY A N 1
ATOM 1266 C CA . GLY A 1 156 ? -3.345 10.209 -0.471 1.00 88.00 156 GLY A CA 1
ATOM 1267 C C . GLY A 1 156 ? -4.601 10.411 -1.320 1.00 88.00 156 GLY A C 1
ATOM 1268 O O . GLY A 1 156 ? -4.607 10.053 -2.497 1.00 88.00 156 GLY A O 1
ATOM 1269 N N . ILE A 1 157 ? -5.634 11.057 -0.772 1.00 90.12 157 ILE A N 1
ATOM 1270 C CA . ILE A 1 157 ? -6.854 11.414 -1.514 1.00 90.12 157 ILE A CA 1
ATOM 1271 C C . ILE A 1 157 ? -6.511 12.337 -2.685 1.00 90.12 157 ILE A C 1
ATOM 1273 O O . ILE A 1 157 ? -6.891 12.059 -3.824 1.00 90.12 157 ILE A O 1
ATOM 1277 N N . LEU A 1 158 ? -5.751 13.408 -2.437 1.00 90.19 158 LEU A N 1
ATOM 1278 C CA . LEU A 1 158 ? -5.332 14.345 -3.483 1.00 90.19 158 LEU A CA 1
ATOM 1279 C C . LEU A 1 158 ? -4.510 13.647 -4.571 1.00 90.19 158 LEU A C 1
ATOM 1281 O O . LEU A 1 158 ? -4.712 13.900 -5.764 1.00 90.19 158 LEU A O 1
ATOM 1285 N N . ALA A 1 159 ? -3.613 12.742 -4.180 1.00 86.19 159 ALA A N 1
ATOM 1286 C CA . ALA A 1 159 ? -2.825 11.940 -5.100 1.00 86.19 159 ALA A CA 1
ATOM 1287 C C . ALA A 1 159 ? -3.707 11.073 -6.008 1.00 86.19 159 ALA A C 1
ATOM 1289 O O . ALA A 1 159 ? -3.558 11.131 -7.235 1.00 86.19 159 ALA A O 1
ATOM 1290 N N . GLU A 1 160 ? -4.634 10.305 -5.435 1.00 85.62 160 GLU A N 1
ATOM 1291 C CA . GLU A 1 160 ? -5.510 9.404 -6.188 1.00 85.62 160 GLU A CA 1
ATOM 1292 C C . GLU A 1 160 ? -6.489 10.170 -7.080 1.00 85.62 160 GLU A C 1
ATOM 1294 O O . GLU A 1 160 ? -6.604 9.861 -8.268 1.00 85.62 160 GLU A O 1
ATOM 1299 N N . LEU A 1 161 ? -7.118 11.237 -6.572 1.00 87.38 161 LEU A N 1
ATOM 1300 C CA . LEU A 1 161 ? -7.991 12.103 -7.370 1.00 87.38 161 LEU A CA 1
ATOM 1301 C C . LEU A 1 161 ? -7.236 12.713 -8.549 1.00 87.38 161 LEU A C 1
ATOM 1303 O O . LEU A 1 161 ? -7.710 12.645 -9.683 1.00 87.38 161 LEU A O 1
ATOM 1307 N N . THR A 1 162 ? -6.026 13.229 -8.321 1.00 86.25 162 THR A N 1
ATOM 1308 C CA . THR A 1 162 ? -5.172 13.748 -9.398 1.00 86.25 162 THR A CA 1
ATOM 1309 C C . THR A 1 162 ? -4.893 12.663 -10.438 1.00 86.25 162 THR A C 1
ATOM 1311 O O . THR A 1 162 ? -5.021 12.900 -11.640 1.00 86.25 162 THR A O 1
ATOM 1314 N N . THR A 1 163 ? -4.574 11.442 -10.006 1.00 78.88 163 THR A N 1
ATOM 1315 C CA . THR A 1 163 ? -4.336 10.311 -10.912 1.00 78.88 163 THR A CA 1
ATOM 1316 C C . THR A 1 163 ? -5.584 9.932 -11.722 1.00 78.88 163 THR A C 1
ATOM 1318 O O . THR A 1 163 ? -5.472 9.680 -12.930 1.00 78.88 163 THR A O 1
ATOM 1321 N N . LEU A 1 164 ? -6.764 9.908 -11.099 1.00 81.25 164 LEU A N 1
ATOM 1322 C CA . LEU A 1 164 ? -8.041 9.608 -11.751 1.00 81.25 164 LEU A CA 1
ATOM 1323 C C . LEU A 1 164 ? -8.432 10.700 -12.751 1.00 81.25 164 LEU A C 1
ATOM 1325 O O . LEU A 1 164 ? -8.721 10.381 -13.906 1.00 81.25 164 LEU A O 1
ATOM 1329 N N . ILE A 1 165 ? -8.350 11.973 -12.354 1.00 84.19 165 ILE A N 1
ATOM 1330 C CA . ILE A 1 165 ? -8.639 13.138 -13.202 1.00 84.19 165 ILE A CA 1
ATOM 1331 C C . ILE A 1 165 ? -7.711 13.149 -14.416 1.00 84.19 165 ILE A C 1
ATOM 1333 O O . ILE A 1 165 ? -8.173 13.187 -15.557 1.00 84.19 165 ILE A O 1
ATOM 1337 N N . LEU A 1 166 ? -6.396 13.037 -14.206 1.00 79.69 166 LEU A N 1
ATOM 1338 C CA . LEU A 1 166 ? -5.432 12.988 -15.306 1.00 79.69 166 LEU A CA 1
ATOM 1339 C C . LEU A 1 166 ? -5.685 11.790 -16.228 1.00 79.69 166 LEU A C 1
ATOM 1341 O O . LEU A 1 166 ? -5.499 11.896 -17.443 1.00 79.69 166 LEU A O 1
ATOM 1345 N N . SER A 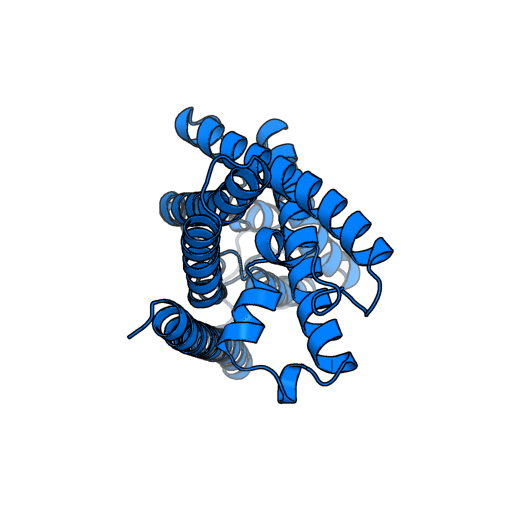1 167 ? -6.126 10.652 -15.681 1.00 75.44 167 SER A N 1
ATOM 1346 C CA . SER A 1 167 ? -6.506 9.496 -16.489 1.00 75.44 167 SER A CA 1
ATOM 1347 C C . SER A 1 167 ? -7.788 9.722 -17.293 1.00 75.44 167 SER A C 1
ATOM 1349 O O . SER A 1 167 ? -7.846 9.239 -18.424 1.00 75.44 167 SER A O 1
ATOM 1351 N N . ALA A 1 168 ? -8.797 10.396 -16.739 1.00 79.62 168 ALA A N 1
ATOM 1352 C CA . ALA A 1 168 ? -10.052 10.710 -17.424 1.00 79.62 168 ALA A CA 1
ATOM 1353 C C . ALA A 1 168 ? -9.818 11.707 -18.567 1.00 79.62 168 ALA A C 1
ATOM 1355 O O . ALA A 1 168 ? -10.287 11.506 -19.684 1.00 79.62 168 ALA A O 1
ATOM 1356 N N . LEU A 1 169 ? -8.975 12.711 -18.320 1.00 80.75 169 LEU A N 1
ATOM 1357 C CA . LEU A 1 169 ? -8.575 13.717 -19.302 1.00 80.75 169 LEU A CA 1
ATOM 1358 C C . LEU A 1 169 ? -7.592 13.193 -20.359 1.00 80.75 169 LEU A C 1
ATOM 1360 O O . LEU A 1 169 ? -7.178 13.957 -21.225 1.00 80.75 169 LEU A O 1
ATOM 1364 N N . LYS A 1 170 ? -7.162 11.923 -20.279 1.00 74.56 170 LYS A N 1
ATOM 1365 C CA . LYS A 1 170 ? -6.086 11.349 -21.113 1.00 74.56 170 LYS A CA 1
ATOM 1366 C C . LYS A 1 170 ? -4.778 12.168 -21.054 1.00 74.56 170 LYS A C 1
ATOM 1368 O O . LYS A 1 170 ? -3.960 12.104 -21.964 1.00 74.56 170 LYS A O 1
ATOM 1373 N N . LYS A 1 171 ? -4.569 12.915 -19.960 1.00 70.31 171 LYS A N 1
ATOM 1374 C CA . LYS A 1 171 ? -3.415 13.797 -19.693 1.00 70.31 171 LYS A CA 1
ATOM 1375 C C . LYS A 1 171 ? -2.416 13.202 -18.703 1.00 70.31 171 LYS A C 1
ATOM 1377 O O . LYS A 1 171 ? -1.453 13.868 -18.323 1.00 70.31 171 LYS A O 1
ATOM 1382 N N . ARG A 1 172 ? -2.632 11.963 -18.251 1.00 63.59 172 ARG A N 1
ATOM 1383 C CA . ARG A 1 172 ? -1.671 11.255 -17.403 1.00 63.59 172 ARG A CA 1
ATOM 1384 C C . ARG A 1 172 ? -0.372 11.114 -18.189 1.00 63.59 172 ARG A C 1
ATOM 1386 O O . ARG A 1 172 ? -0.313 10.336 -19.140 1.00 63.59 172 ARG A O 1
ATOM 1393 N N . GLY A 1 173 ? 0.642 11.891 -17.805 1.00 53.00 173 GLY A N 1
ATOM 1394 C CA . GLY A 1 173 ? 1.970 11.796 -18.394 1.00 53.00 173 GLY A CA 1
ATOM 1395 C C . GLY A 1 173 ? 2.434 10.388 -18.106 1.00 53.00 173 GLY A C 1
ATOM 1396 O O . GLY A 1 173 ? 2.544 10.026 -16.936 1.00 53.00 173 GLY A O 1
ATOM 1397 N N . MET A 1 174 ? 2.532 9.552 -19.141 1.00 51.53 174 MET A N 1
ATOM 1398 C CA . MET A 1 174 ? 2.789 8.135 -18.949 1.00 51.53 174 MET A CA 1
ATOM 1399 C C . MET A 1 174 ? 4.054 7.986 -18.114 1.00 51.53 174 MET A C 1
ATOM 1401 O O . MET A 1 174 ? 5.169 8.118 -18.614 1.00 51.53 174 MET A O 1
ATOM 1405 N N . ILE A 1 175 ? 3.851 7.606 -16.854 1.00 50.66 175 ILE A N 1
ATOM 1406 C CA . ILE A 1 175 ? 4.770 6.752 -16.133 1.00 50.66 175 ILE A CA 1
ATOM 1407 C C . ILE A 1 175 ? 4.829 5.485 -16.983 1.00 50.66 175 ILE A C 1
ATOM 1409 O O . ILE A 1 175 ? 4.009 4.568 -16.823 1.00 50.66 175 ILE A O 1
ATOM 1413 N N . SER A 1 176 ? 5.704 5.503 -17.992 1.00 43.94 176 SER A N 1
ATOM 1414 C CA . SER A 1 176 ? 5.909 4.361 -18.865 1.00 43.94 176 SER A CA 1
ATOM 1415 C C . SER A 1 176 ? 6.168 3.155 -17.969 1.00 43.94 176 SER A C 1
ATOM 1417 O O . SER A 1 176 ? 6.774 3.307 -16.904 1.00 43.94 176 SER A O 1
ATOM 1419 N N . PRO A 1 177 ? 5.711 1.952 -18.345 1.00 50.47 177 PRO A N 1
ATOM 1420 C CA . PRO A 1 177 ? 6.182 0.749 -17.680 1.00 50.47 177 PRO A CA 1
ATOM 1421 C C . PRO A 1 177 ? 7.708 0.837 -17.571 1.00 50.47 177 PRO A C 1
ATOM 1423 O O . PRO A 1 177 ? 8.351 1.345 -18.494 1.00 50.47 177 PRO A O 1
ATOM 1426 N N . ILE A 1 178 ? 8.283 0.384 -16.451 1.00 49.38 178 ILE A N 1
ATOM 1427 C CA . ILE A 1 178 ? 9.740 0.400 -16.219 1.00 49.38 178 ILE A CA 1
ATOM 1428 C C . ILE A 1 178 ? 10.492 -0.158 -17.444 1.00 49.38 178 ILE A C 1
ATOM 1430 O O . ILE A 1 178 ? 11.610 0.264 -17.714 1.00 49.38 178 ILE A O 1
ATOM 1434 N N . ASP A 1 179 ? 9.845 -1.010 -18.245 1.00 48.97 179 ASP A N 1
ATOM 1435 C CA . ASP A 1 179 ? 10.259 -1.465 -19.574 1.00 48.97 179 ASP A CA 1
ATOM 1436 C C . ASP A 1 179 ? 10.847 -0.389 -20.494 1.00 48.97 179 ASP A C 1
ATOM 1438 O O . ASP A 1 179 ? 11.863 -0.650 -21.124 1.00 48.97 179 ASP A O 1
ATOM 1442 N N . GLU A 1 180 ? 10.257 0.803 -20.593 1.00 47.88 180 GLU A N 1
ATOM 1443 C CA . GLU A 1 180 ? 10.684 1.829 -21.555 1.00 47.88 180 GLU A CA 1
ATOM 1444 C C . GLU A 1 180 ? 11.990 2.524 -21.107 1.00 47.88 180 GLU A C 1
ATOM 1446 O O . GLU A 1 180 ? 12.945 2.515 -21.883 1.00 47.88 180 GLU A O 1
ATOM 1451 N N . PRO A 1 181 ? 12.131 3.033 -19.862 1.00 50.28 181 PRO A N 1
ATOM 1452 C CA . PRO A 1 181 ? 13.423 3.467 -19.314 1.00 50.28 181 PRO A CA 1
ATOM 1453 C C . PRO A 1 181 ? 14.489 2.365 -19.292 1.00 50.28 181 PRO A C 1
ATOM 1455 O O . PRO A 1 181 ? 15.659 2.632 -19.553 1.00 50.28 181 PRO A O 1
ATOM 1458 N N . THR A 1 182 ? 14.087 1.122 -19.015 1.00 53.81 182 THR A N 1
ATOM 1459 C CA . THR A 1 182 ? 14.977 -0.051 -18.976 1.00 53.81 182 THR A CA 1
ATOM 1460 C C . THR A 1 182 ? 15.462 -0.386 -20.394 1.00 53.81 182 THR A C 1
ATOM 1462 O O . THR A 1 182 ? 16.657 -0.578 -20.600 1.00 53.81 182 THR A O 1
ATOM 1465 N N . ARG A 1 183 ? 14.586 -0.289 -21.405 1.00 56.66 183 ARG A N 1
ATOM 1466 C CA . ARG A 1 183 ? 14.918 -0.365 -22.839 1.00 56.66 183 ARG A CA 1
ATOM 1467 C C . ARG A 1 183 ? 15.825 0.784 -23.284 1.00 56.66 183 ARG A C 1
ATOM 1469 O O . ARG A 1 183 ? 16.816 0.527 -23.951 1.00 56.66 183 ARG A O 1
ATOM 1476 N N . MET A 1 184 ? 15.543 2.024 -22.876 1.00 50.75 184 MET A N 1
ATOM 1477 C CA . MET A 1 184 ? 16.382 3.203 -23.162 1.00 50.75 184 MET A CA 1
ATOM 1478 C C . MET A 1 184 ? 17.758 3.143 -22.482 1.00 50.75 184 MET A C 1
ATOM 1480 O O . MET A 1 184 ? 18.696 3.806 -22.915 1.00 50.75 184 MET A O 1
ATOM 1484 N N . ALA A 1 185 ? 17.888 2.369 -21.405 1.00 54.22 185 ALA A N 1
ATOM 1485 C CA . ALA A 1 185 ? 19.156 2.065 -20.752 1.00 54.22 185 ALA A CA 1
ATOM 1486 C C . ALA A 1 185 ? 19.834 0.796 -21.313 1.00 54.22 185 ALA A C 1
ATOM 1488 O O . ALA A 1 185 ? 20.853 0.374 -20.771 1.00 54.22 185 ALA A O 1
ATOM 1489 N N . ASN A 1 186 ? 19.283 0.183 -22.373 1.00 53.41 186 ASN A N 1
ATOM 1490 C CA . ASN A 1 186 ? 19.705 -1.108 -22.933 1.00 53.41 186 ASN A CA 1
ATOM 1491 C C . ASN A 1 186 ? 19.746 -2.258 -21.911 1.00 53.41 186 ASN A C 1
ATOM 1493 O O . ASN A 1 186 ? 20.435 -3.260 -22.091 1.00 53.41 186 ASN A O 1
ATOM 1497 N N . ILE A 1 187 ? 18.967 -2.156 -20.839 1.00 52.28 187 ILE A N 1
ATOM 1498 C CA . ILE A 1 187 ? 18.795 -3.222 -19.864 1.00 52.28 187 ILE A CA 1
ATOM 1499 C C . ILE A 1 187 ? 17.702 -4.149 -20.417 1.00 52.28 187 ILE A C 1
ATOM 1501 O O . ILE A 1 187 ? 16.538 -3.778 -20.537 1.00 52.28 187 ILE A O 1
ATOM 1505 N N . ARG A 1 188 ? 18.048 -5.387 -20.782 1.00 51.09 188 ARG A N 1
ATOM 1506 C CA . ARG A 1 188 ? 17.043 -6.425 -21.068 1.00 51.09 188 ARG A CA 1
ATOM 1507 C C . ARG A 1 188 ? 16.748 -7.195 -19.789 1.00 51.09 188 ARG A C 1
ATOM 1509 O O . ARG A 1 188 ? 17.552 -8.030 -19.387 1.00 51.09 188 ARG A O 1
ATOM 1516 N N . THR A 1 189 ? 15.578 -6.988 -19.200 1.00 44.72 189 THR A N 1
ATOM 1517 C CA . THR A 1 189 ? 15.032 -7.840 -18.134 1.00 44.72 189 THR A CA 1
ATOM 1518 C C . THR A 1 189 ? 13.956 -8.767 -18.711 1.00 44.72 189 THR A C 1
ATOM 1520 O O . THR A 1 189 ? 13.041 -8.350 -19.427 1.00 44.72 189 THR A O 1
ATOM 1523 N N . ASN A 1 190 ? 14.067 -10.068 -18.433 1.00 39.81 190 ASN A N 1
ATOM 1524 C CA . ASN A 1 190 ? 12.986 -11.015 -18.698 1.00 39.81 190 ASN A CA 1
ATOM 1525 C C . ASN A 1 190 ? 11.958 -10.916 -17.557 1.00 39.81 190 ASN A C 1
ATOM 1527 O O . ASN A 1 190 ? 12.322 -10.912 -16.383 1.00 39.81 190 ASN A O 1
ATOM 1531 N N . GLY A 1 191 ? 10.666 -10.848 -17.891 1.00 38.19 191 GLY A N 1
ATOM 1532 C CA . GLY A 1 191 ? 9.589 -10.902 -16.899 1.00 38.19 191 GLY A CA 1
ATOM 1533 C C . GLY A 1 191 ? 9.213 -9.577 -16.229 1.00 38.19 191 GLY A C 1
ATOM 1534 O O . GLY A 1 191 ? 8.519 -9.614 -15.215 1.00 38.19 191 GLY A O 1
ATOM 1535 N N . LEU A 1 192 ? 9.612 -8.418 -16.757 1.00 42.31 192 LEU A N 1
ATOM 1536 C CA . LEU A 1 192 ? 8.865 -7.199 -16.442 1.00 42.31 192 LEU A CA 1
ATOM 1537 C C . LEU A 1 192 ? 7.466 -7.290 -17.091 1.00 42.31 192 LEU A C 1
ATOM 1539 O O . LEU A 1 192 ? 7.333 -7.892 -18.163 1.00 42.31 192 LEU A O 1
ATOM 1543 N N . PRO A 1 193 ? 6.403 -6.798 -16.438 1.00 43.03 193 PRO A N 1
ATOM 1544 C CA . PRO A 1 193 ? 5.052 -6.819 -16.991 1.00 43.03 193 PRO A CA 1
ATOM 1545 C C . PRO A 1 193 ? 4.951 -5.914 -18.235 1.00 43.03 193 PRO A C 1
ATOM 1547 O O . PRO A 1 193 ? 4.570 -4.754 -18.142 1.00 43.03 193 PRO A O 1
ATOM 1550 N N . ARG A 1 194 ? 5.235 -6.492 -19.413 1.00 41.69 194 ARG A N 1
ATOM 1551 C CA . ARG A 1 194 ? 5.307 -5.855 -20.751 1.00 41.69 194 ARG A CA 1
ATOM 1552 C C . ARG A 1 194 ? 3.996 -5.291 -21.307 1.00 41.69 194 ARG A C 1
ATOM 1554 O O . ARG A 1 194 ? 3.876 -5.042 -22.503 1.00 41.69 194 ARG A O 1
ATOM 1561 N N . SER A 1 195 ? 2.966 -5.157 -20.487 1.00 41.03 195 SER A N 1
ATOM 1562 C CA . SER A 1 195 ? 1.607 -4.964 -20.969 1.00 41.03 195 SER A CA 1
ATOM 1563 C C . SER A 1 195 ? 1.082 -3.575 -20.616 1.00 41.03 195 SER A C 1
ATOM 1565 O O . SER A 1 195 ? 0.630 -3.315 -19.500 1.00 41.03 195 SER A O 1
ATOM 1567 N N . THR A 1 196 ? 1.015 -2.724 -21.641 1.00 41.53 196 THR A N 1
ATOM 1568 C CA . THR A 1 196 ? 0.124 -1.553 -21.730 1.00 41.53 196 THR A CA 1
ATOM 1569 C C . THR A 1 196 ? -1.354 -1.907 -21.496 1.00 41.53 196 THR A C 1
ATOM 1571 O O . THR A 1 196 ? -2.137 -1.031 -21.139 1.00 41.53 196 THR A O 1
ATOM 1574 N N . LYS A 1 197 ? -1.742 -3.193 -21.584 1.00 41.50 197 LYS A N 1
ATOM 1575 C CA . LYS A 1 197 ? -3.092 -3.689 -21.245 1.00 41.50 197 LYS A CA 1
ATOM 1576 C C . LYS A 1 197 ? -3.397 -3.690 -19.731 1.00 41.50 197 LYS A C 1
ATOM 1578 O O . LYS A 1 197 ? -4.526 -3.960 -19.344 1.00 41.50 197 LYS A O 1
ATOM 1583 N N . GLY A 1 198 ? -2.435 -3.340 -18.865 1.00 49.44 198 GLY A N 1
ATOM 1584 C CA . GLY A 1 198 ? -2.608 -3.248 -17.402 1.00 49.44 198 GLY A CA 1
ATOM 1585 C C . GLY A 1 198 ? -3.207 -1.928 -16.883 1.00 49.44 198 GLY A C 1
ATOM 1586 O O . GLY A 1 198 ? -3.263 -1.716 -15.672 1.00 49.44 198 GLY A O 1
ATOM 1587 N N . GLY A 1 199 ? -3.639 -1.018 -17.766 1.00 53.62 199 GLY A N 1
ATOM 1588 C CA . GLY A 1 199 ? -4.192 0.285 -17.370 1.00 53.62 199 GLY A CA 1
ATOM 1589 C C . GLY A 1 199 ? -5.425 0.179 -16.464 1.00 53.62 199 GLY A C 1
ATOM 1590 O O . GLY A 1 199 ? -5.535 0.928 -15.496 1.00 53.62 199 GLY A O 1
ATOM 1591 N N . TYR A 1 200 ? -6.306 -0.793 -16.724 1.00 55.97 200 TYR A N 1
ATOM 1592 C CA . TYR A 1 200 ? -7.488 -1.054 -15.894 1.00 55.97 200 TYR A CA 1
ATOM 1593 C C . TYR A 1 200 ? -7.126 -1.567 -14.500 1.00 55.97 200 TYR A C 1
ATOM 1595 O O . TYR A 1 200 ? -7.686 -1.092 -13.520 1.00 55.97 200 TYR A O 1
ATOM 1603 N N . GLN A 1 201 ? -6.130 -2.451 -14.388 1.00 62.12 201 GLN A N 1
ATOM 1604 C CA . GLN A 1 201 ? -5.661 -2.947 -13.090 1.00 62.12 201 GLN A CA 1
ATOM 1605 C C . GLN A 1 201 ? -5.137 -1.805 -12.210 1.00 62.12 201 GLN A C 1
ATOM 1607 O O . GLN A 1 201 ? -5.441 -1.761 -11.025 1.00 62.12 201 GLN A O 1
ATOM 1612 N N . ARG A 1 202 ? -4.420 -0.827 -12.787 1.00 64.50 202 ARG A N 1
ATOM 1613 C CA . ARG A 1 202 ? -3.973 0.368 -12.046 1.00 64.50 202 ARG A CA 1
ATOM 1614 C C . ARG A 1 202 ? -5.133 1.250 -11.583 1.00 64.50 202 ARG A C 1
ATOM 1616 O O . ARG A 1 202 ? -5.042 1.822 -10.506 1.00 64.50 202 ARG A O 1
ATOM 1623 N N . LYS A 1 203 ? -6.195 1.376 -12.385 1.00 69.94 203 LYS A N 1
ATOM 1624 C CA . LYS A 1 203 ? -7.396 2.139 -12.006 1.00 69.94 203 LYS A CA 1
ATOM 1625 C C . LYS A 1 203 ? -8.155 1.459 -10.872 1.00 69.94 203 LYS A C 1
ATOM 1627 O O . LYS A 1 203 ? -8.535 2.137 -9.934 1.00 69.94 203 LYS A O 1
ATOM 1632 N N . ILE A 1 204 ? -8.323 0.137 -10.940 1.00 74.50 204 ILE A N 1
ATOM 1633 C CA . ILE A 1 204 ? -8.969 -0.648 -9.878 1.00 74.50 204 ILE A CA 1
ATOM 1634 C C . ILE A 1 204 ? -8.182 -0.508 -8.574 1.00 74.50 204 ILE A C 1
ATOM 1636 O O . ILE A 1 204 ? -8.767 -0.205 -7.546 1.00 74.50 204 ILE A O 1
ATOM 1640 N N . ILE A 1 205 ? -6.855 -0.641 -8.632 1.00 74.44 205 ILE A N 1
ATOM 1641 C CA . ILE A 1 205 ? -5.991 -0.452 -7.463 1.00 74.44 205 ILE A CA 1
ATOM 1642 C C . ILE A 1 205 ? -6.117 0.971 -6.898 1.00 74.44 205 ILE A C 1
ATOM 1644 O O . ILE A 1 205 ? -6.275 1.114 -5.693 1.00 74.44 205 ILE A O 1
ATOM 1648 N N . GLY A 1 206 ? -6.095 2.009 -7.741 1.00 76.12 206 GLY A N 1
ATOM 1649 C CA . GLY A 1 206 ? -6.277 3.395 -7.285 1.00 76.12 206 GLY A CA 1
ATOM 1650 C C . GLY A 1 206 ? -7.652 3.644 -6.657 1.00 76.12 206 GLY A C 1
ATOM 1651 O O . GLY A 1 206 ? -7.751 4.289 -5.622 1.00 76.12 206 GLY A O 1
ATOM 1652 N N . LEU A 1 207 ? -8.718 3.055 -7.214 1.00 82.75 207 LEU A N 1
ATOM 1653 C CA . LEU A 1 207 ? -10.061 3.104 -6.622 1.00 82.75 207 LEU A CA 1
ATOM 1654 C C . LEU A 1 207 ? -10.135 2.361 -5.283 1.00 82.75 207 LEU A C 1
ATOM 1656 O O . LEU A 1 207 ? -10.793 2.841 -4.368 1.00 82.75 207 LEU A O 1
ATOM 1660 N N . MET A 1 208 ? -9.448 1.222 -5.145 1.00 83.44 208 MET A N 1
ATOM 1661 C CA . MET A 1 208 ? -9.343 0.517 -3.865 1.00 83.44 208 MET A CA 1
ATOM 1662 C C . MET A 1 208 ? -8.602 1.360 -2.831 1.00 83.44 208 MET A C 1
ATOM 1664 O O . MET A 1 208 ? -9.080 1.483 -1.711 1.00 83.44 208 MET A O 1
ATOM 1668 N N . VAL A 1 209 ? -7.473 1.978 -3.198 1.00 82.62 209 VAL A N 1
ATOM 1669 C CA . VAL A 1 209 ? -6.750 2.894 -2.303 1.00 82.62 209 VAL A CA 1
ATOM 1670 C C . VAL A 1 209 ? -7.647 4.063 -1.911 1.00 82.62 209 VAL A C 1
ATOM 1672 O O . VAL A 1 209 ? -7.735 4.366 -0.729 1.00 82.62 209 VAL A O 1
ATOM 1675 N N . LEU A 1 210 ? -8.368 4.664 -2.862 1.00 88.25 210 LEU A N 1
ATOM 1676 C CA . LEU A 1 210 ? -9.309 5.747 -2.583 1.00 88.25 210 LEU A CA 1
ATOM 1677 C C . LEU A 1 210 ? -10.442 5.308 -1.647 1.00 88.25 210 LEU A C 1
ATOM 1679 O O . LEU A 1 210 ? -10.825 6.084 -0.783 1.00 88.25 210 LEU A O 1
ATOM 1683 N N . ALA A 1 211 ? -10.949 4.079 -1.770 1.00 88.19 211 ALA A N 1
ATOM 1684 C CA . ALA A 1 211 ? -11.926 3.534 -0.829 1.00 88.19 211 ALA A CA 1
ATOM 1685 C C . ALA A 1 211 ? -11.329 3.378 0.580 1.00 88.19 211 ALA A C 1
ATOM 1687 O O . ALA A 1 211 ? -11.964 3.779 1.547 1.00 88.19 211 ALA A O 1
ATOM 1688 N N . ILE A 1 212 ? -10.093 2.872 0.681 1.00 87.50 212 ILE A N 1
ATOM 1689 C CA . ILE A 1 212 ? -9.354 2.703 1.944 1.00 87.50 212 ILE A CA 1
ATOM 1690 C C . ILE A 1 212 ? -9.140 4.049 2.642 1.00 87.50 212 ILE A C 1
ATOM 1692 O O . ILE A 1 212 ? -9.439 4.164 3.825 1.00 87.50 212 ILE A O 1
ATOM 1696 N N . VAL A 1 213 ? -8.590 5.051 1.946 1.00 86.62 213 VAL A N 1
ATOM 1697 C CA . VAL A 1 213 ? -8.259 6.352 2.562 1.00 86.62 213 VAL A CA 1
ATOM 1698 C C . VAL A 1 213 ? -9.478 7.266 2.672 1.00 86.62 213 VAL A C 1
ATOM 1700 O O . VAL A 1 213 ? -9.581 8.056 3.605 1.00 86.62 213 VAL A O 1
ATOM 1703 N N . GLY A 1 214 ? -10.420 7.150 1.738 1.00 88.31 214 GLY A N 1
ATOM 1704 C CA . GLY A 1 214 ? -11.634 7.953 1.693 1.00 88.31 214 GLY A CA 1
ATOM 1705 C C . GLY A 1 214 ? -12.603 7.603 2.813 1.00 88.31 214 GLY A C 1
ATOM 1706 O O . GLY A 1 214 ? -13.142 8.517 3.427 1.00 88.31 214 GLY A O 1
ATOM 1707 N N . SER A 1 215 ? -12.796 6.317 3.133 1.00 88.75 215 SER A N 1
ATOM 1708 C CA . SER A 1 215 ? -13.667 5.935 4.252 1.00 88.75 215 SER A CA 1
ATOM 1709 C C . SER A 1 215 ? -13.121 6.425 5.594 1.00 88.75 215 SER A C 1
ATOM 1711 O O . SER A 1 215 ? -13.883 6.973 6.382 1.00 88.75 215 SER A O 1
ATOM 1713 N N . LEU A 1 216 ? -11.803 6.329 5.806 1.00 82.88 216 LEU A N 1
ATOM 1714 C CA . LEU A 1 216 ? -11.132 6.869 6.994 1.00 82.88 216 LEU A CA 1
ATOM 1715 C C . LEU A 1 216 ? -11.293 8.389 7.107 1.00 82.88 216 LEU A C 1
ATOM 1717 O O . LEU A 1 216 ? -11.609 8.907 8.172 1.00 82.88 216 LEU A O 1
ATOM 1721 N N . PHE A 1 217 ? -11.111 9.113 5.999 1.00 86.50 217 PHE A N 1
ATOM 1722 C CA . PHE A 1 217 ? -11.302 10.561 5.986 1.00 86.50 217 PHE A CA 1
ATOM 1723 C C . PHE A 1 217 ? -12.752 10.957 6.279 1.00 86.50 217 PHE A C 1
ATOM 1725 O O . PHE A 1 217 ? -12.993 11.878 7.053 1.00 86.50 217 PHE A O 1
ATOM 1732 N N . LEU A 1 218 ? -13.725 10.265 5.683 1.00 88.25 218 LEU A N 1
ATOM 1733 C CA . LEU A 1 218 ? -15.140 10.553 5.910 1.00 88.25 218 LEU A CA 1
ATOM 1734 C C . LEU A 1 218 ? -15.581 10.226 7.342 1.00 88.25 218 LEU A C 1
ATOM 1736 O O . LEU A 1 218 ? -16.401 10.961 7.886 1.00 88.25 218 LEU A O 1
ATOM 1740 N N . GLN A 1 219 ? -15.020 9.182 7.958 1.00 85.25 219 GLN A N 1
ATOM 1741 C CA . GLN A 1 219 ? -15.208 8.889 9.382 1.00 85.25 219 GLN A CA 1
ATOM 1742 C C . GLN A 1 219 ? -14.642 10.011 10.249 1.00 85.25 219 GLN A C 1
ATOM 1744 O O . GLN A 1 219 ? -15.345 10.546 11.097 1.00 85.25 219 GLN A O 1
ATOM 1749 N N . PHE A 1 220 ? -13.401 10.431 9.986 1.00 80.69 220 PHE A N 1
ATOM 1750 C CA . PHE A 1 220 ? -12.756 11.523 10.718 1.00 80.69 220 PHE A CA 1
ATOM 1751 C C . PHE A 1 220 ? -13.541 12.841 10.633 1.00 80.69 220 PHE A C 1
ATOM 1753 O O . PHE A 1 220 ? -13.623 13.594 11.599 1.00 80.69 220 PHE A O 1
ATOM 1760 N N . MET A 1 221 ? -14.157 13.116 9.482 1.00 83.88 221 MET A N 1
ATOM 1761 C CA . MET A 1 221 ? -15.010 14.289 9.278 1.00 83.88 221 MET A CA 1
ATOM 1762 C C . MET A 1 221 ? -16.422 14.138 9.874 1.00 83.88 221 MET A C 1
ATOM 1764 O O . MET A 1 221 ? -17.250 15.024 9.671 1.00 83.88 221 MET A O 1
ATOM 1768 N N . ASN A 1 222 ? -16.715 13.042 10.584 1.00 83.56 222 ASN A N 1
ATOM 1769 C CA . ASN A 1 222 ? -18.037 12.693 11.121 1.00 83.56 222 ASN A CA 1
ATOM 1770 C C . ASN A 1 222 ? -19.145 12.624 10.050 1.00 83.56 222 ASN A C 1
ATOM 1772 O O . ASN A 1 222 ? -20.311 12.895 10.326 1.00 83.56 222 ASN A O 1
ATOM 1776 N N . VAL A 1 223 ? -18.782 12.293 8.806 1.00 88.38 223 VAL A N 1
ATOM 1777 C CA . VAL A 1 223 ? -19.724 12.151 7.681 1.00 88.38 223 VAL A CA 1
ATOM 1778 C C . VAL A 1 223 ? -20.171 10.701 7.518 1.00 88.38 223 VAL A C 1
ATOM 1780 O O . VAL A 1 223 ? -21.321 10.441 7.169 1.00 88.38 223 VAL A O 1
ATOM 1783 N N . LEU A 1 224 ? -19.252 9.759 7.728 1.00 85.69 224 LEU A N 1
ATOM 1784 C CA . LEU A 1 224 ? -19.507 8.330 7.612 1.00 85.69 224 LEU A CA 1
ATOM 1785 C C . LEU A 1 224 ? -19.521 7.697 9.001 1.00 85.69 224 LEU A C 1
ATOM 1787 O O . LEU A 1 224 ? -18.624 7.952 9.800 1.00 85.69 224 LEU A O 1
ATOM 1791 N N . ASP A 1 225 ? -20.522 6.858 9.250 1.00 86.62 225 ASP A N 1
ATOM 1792 C CA . ASP A 1 225 ? -20.620 6.054 10.468 1.00 86.62 225 ASP A CA 1
ATOM 1793 C C . ASP A 1 225 ? -19.364 5.192 10.676 1.00 86.62 225 ASP A C 1
ATOM 1795 O O . ASP A 1 225 ? -18.805 4.652 9.715 1.00 86.62 225 ASP A O 1
ATOM 1799 N N . GLU A 1 226 ? -18.931 5.059 11.931 1.00 80.06 226 GLU A N 1
ATOM 1800 C CA . GLU A 1 226 ? -17.695 4.365 12.301 1.00 80.06 226 GLU A CA 1
ATOM 1801 C C . GLU A 1 226 ? -17.686 2.896 11.873 1.00 80.06 226 GLU A C 1
ATOM 1803 O O . GLU A 1 226 ? -16.697 2.419 11.309 1.00 80.06 226 GLU A O 1
ATOM 1808 N N . HIS A 1 227 ? -18.811 2.194 12.022 1.00 81.81 227 HIS A N 1
ATOM 1809 C CA . HIS A 1 227 ? -18.910 0.800 11.616 1.00 81.81 227 HIS A CA 1
ATOM 1810 C C . HIS A 1 227 ? -18.846 0.677 10.096 1.00 81.81 227 HIS A C 1
ATOM 1812 O O . HIS A 1 227 ? -18.111 -0.159 9.567 1.00 81.81 227 HIS A O 1
ATOM 1818 N N . ILE A 1 228 ? -19.561 1.544 9.372 1.00 86.06 228 ILE A N 1
ATOM 1819 C CA . ILE A 1 228 ? -19.533 1.550 7.903 1.00 86.06 228 ILE A CA 1
ATOM 1820 C C . ILE A 1 228 ? -18.124 1.869 7.387 1.00 86.06 228 ILE A C 1
ATOM 1822 O O . ILE A 1 228 ? -17.638 1.216 6.457 1.00 86.06 228 ILE A O 1
ATOM 1826 N N . ALA A 1 229 ? -17.448 2.844 7.991 1.00 85.81 229 ALA A N 1
ATOM 1827 C CA . ALA A 1 229 ? -16.096 3.231 7.623 1.00 85.81 229 ALA A CA 1
ATOM 1828 C C . ALA A 1 229 ? -15.091 2.100 7.842 1.00 85.81 229 ALA A C 1
ATOM 1830 O O . ALA A 1 229 ? -14.322 1.792 6.923 1.00 85.81 229 ALA A O 1
ATOM 1831 N N . PHE A 1 230 ? -15.154 1.440 9.003 1.00 83.88 230 PHE A N 1
ATOM 1832 C CA . PHE A 1 230 ? -14.366 0.252 9.312 1.00 83.88 230 PHE A CA 1
ATOM 1833 C C . PHE A 1 230 ? -14.610 -0.865 8.294 1.00 83.88 230 PHE A C 1
ATOM 1835 O O . PHE A 1 230 ? -13.658 -1.477 7.807 1.00 83.88 230 PHE A O 1
ATOM 1842 N N . TYR A 1 231 ? -15.862 -1.108 7.899 1.00 85.88 231 TYR A N 1
ATOM 1843 C CA . TYR A 1 231 ? -16.177 -2.156 6.928 1.00 85.88 231 TYR A CA 1
ATOM 1844 C C . TYR A 1 231 ? -15.622 -1.866 5.538 1.00 85.88 231 TYR A C 1
ATOM 1846 O O . TYR A 1 231 ? -15.017 -2.753 4.927 1.00 85.88 231 TYR A O 1
ATOM 1854 N N . ILE A 1 232 ? -15.785 -0.640 5.038 1.00 89.25 232 ILE A N 1
ATOM 1855 C CA . ILE A 1 232 ? -15.238 -0.246 3.734 1.00 89.25 232 ILE A CA 1
ATOM 1856 C C . ILE A 1 232 ? -13.710 -0.309 3.776 1.00 89.25 232 ILE A C 1
ATOM 1858 O O . ILE A 1 232 ? -13.097 -0.938 2.907 1.00 89.25 232 ILE A O 1
ATOM 1862 N N . HIS A 1 233 ? -13.106 0.288 4.807 1.00 88.06 233 HIS A N 1
ATOM 1863 C CA . HIS A 1 233 ? -11.661 0.336 4.984 1.00 88.06 233 HIS A CA 1
ATOM 1864 C C . HIS A 1 233 ? -11.071 -1.070 5.081 1.00 88.06 233 HIS A C 1
ATOM 1866 O O . HIS A 1 233 ? -10.234 -1.454 4.264 1.00 88.06 233 HIS A O 1
ATOM 1872 N N . GLY A 1 234 ? -11.542 -1.855 6.050 1.00 85.94 234 GLY A N 1
ATOM 1873 C CA . GLY A 1 234 ? -11.042 -3.188 6.340 1.00 85.94 234 GLY A CA 1
ATOM 1874 C C . GLY A 1 234 ? -11.217 -4.129 5.153 1.00 85.94 234 GLY A C 1
ATOM 1875 O O . GLY A 1 234 ? -10.270 -4.816 4.775 1.00 85.94 234 GLY A O 1
ATOM 1876 N N . THR A 1 235 ? -12.382 -4.131 4.498 1.00 88.69 235 THR A N 1
ATOM 1877 C CA . THR A 1 235 ? -12.612 -5.000 3.333 1.00 88.69 235 THR A CA 1
ATOM 1878 C C . THR A 1 235 ? -11.689 -4.624 2.178 1.00 88.69 235 THR A C 1
ATOM 1880 O O . THR A 1 235 ? -11.056 -5.498 1.576 1.00 88.69 235 THR A O 1
ATOM 1883 N N . ALA A 1 236 ? -11.563 -3.332 1.865 1.00 88.88 236 ALA A N 1
ATOM 1884 C CA . ALA A 1 236 ? -10.701 -2.877 0.782 1.00 88.88 236 ALA A CA 1
ATOM 1885 C C . ALA A 1 236 ? -9.214 -3.118 1.097 1.00 88.88 236 ALA A C 1
ATOM 1887 O O . ALA A 1 236 ? -8.481 -3.581 0.220 1.00 88.88 236 ALA A O 1
ATOM 1888 N N . ALA A 1 237 ? -8.782 -2.896 2.343 1.00 86.12 237 ALA A N 1
ATOM 1889 C CA . ALA A 1 237 ? -7.415 -3.128 2.804 1.00 86.12 237 ALA A CA 1
ATOM 1890 C C . ALA A 1 237 ? -7.046 -4.619 2.782 1.00 86.12 237 ALA A C 1
ATOM 1892 O O . ALA A 1 237 ? -6.020 -4.987 2.209 1.00 86.12 237 ALA A O 1
ATOM 1893 N N . LEU A 1 238 ? -7.903 -5.497 3.313 1.00 87.94 238 LEU A N 1
ATOM 1894 C CA . LEU A 1 238 ? -7.693 -6.949 3.279 1.00 87.94 238 LEU A CA 1
ATOM 1895 C C . LEU A 1 238 ? -7.676 -7.484 1.846 1.00 87.94 238 LEU A C 1
ATOM 1897 O O . LEU A 1 238 ? -6.817 -8.293 1.496 1.00 87.94 238 LEU A O 1
ATOM 1901 N N . THR A 1 239 ? -8.562 -6.981 0.982 1.00 89.12 239 THR A N 1
ATOM 1902 C CA . THR A 1 239 ? -8.543 -7.326 -0.446 1.00 89.12 239 THR A CA 1
ATOM 1903 C C . THR A 1 239 ? -7.239 -6.869 -1.094 1.00 89.12 239 THR A C 1
ATOM 1905 O O . THR A 1 239 ? -6.620 -7.632 -1.834 1.00 89.12 239 THR A O 1
ATOM 1908 N N . PHE A 1 240 ? -6.792 -5.643 -0.802 1.00 84.19 240 PHE A N 1
ATOM 1909 C CA . PHE A 1 240 ? -5.536 -5.099 -1.309 1.00 84.19 240 PHE A CA 1
ATOM 1910 C C . PHE A 1 240 ? -4.342 -5.957 -0.877 1.00 84.19 240 PHE A C 1
ATOM 1912 O O . PHE A 1 240 ? -3.512 -6.293 -1.721 1.00 84.19 240 PHE A O 1
ATOM 1919 N N . ILE A 1 241 ? -4.294 -6.379 0.393 1.00 84.94 241 ILE A N 1
ATOM 1920 C CA . ILE A 1 241 ? -3.291 -7.317 0.915 1.00 84.94 241 ILE A CA 1
ATOM 1921 C C . ILE A 1 241 ? -3.358 -8.635 0.140 1.00 84.94 241 ILE A C 1
ATOM 1923 O O . ILE A 1 241 ? -2.356 -9.039 -0.441 1.00 84.94 241 ILE A O 1
ATOM 1927 N N . ALA A 1 242 ? -4.528 -9.269 0.039 1.00 86.94 242 ALA A N 1
ATOM 1928 C CA . ALA A 1 242 ? -4.695 -10.554 -0.642 1.00 86.94 242 ALA A CA 1
ATOM 1929 C C . ALA A 1 242 ? -4.175 -10.532 -2.091 1.00 86.94 242 ALA A C 1
ATOM 1931 O O . ALA A 1 242 ? -3.514 -11.473 -2.542 1.00 86.94 242 ALA A O 1
ATOM 1932 N N . ILE A 1 243 ? -4.436 -9.444 -2.825 1.00 82.19 243 ILE A N 1
ATOM 1933 C CA . ILE A 1 243 ? -4.012 -9.311 -4.223 1.00 82.19 243 ILE A CA 1
ATOM 1934 C C . ILE A 1 243 ? -2.581 -8.781 -4.377 1.00 82.19 243 ILE A C 1
ATOM 1936 O O . ILE A 1 243 ? -2.009 -8.922 -5.462 1.00 82.19 243 ILE A O 1
ATOM 1940 N N . PHE A 1 244 ? -1.984 -8.191 -3.333 1.00 78.38 244 PHE A N 1
ATOM 1941 C CA . PHE A 1 244 ? -0.712 -7.462 -3.397 1.00 78.38 244 PHE A CA 1
ATOM 1942 C C . PHE A 1 244 ? 0.405 -8.218 -4.140 1.00 78.38 244 PHE A C 1
ATOM 1944 O O . PHE A 1 244 ? 0.965 -7.635 -5.079 1.00 78.38 244 PHE A O 1
ATOM 1951 N N . PRO A 1 245 ? 0.679 -9.515 -3.861 1.00 73.50 245 PRO A N 1
ATOM 1952 C CA . PRO A 1 245 ? 1.748 -10.266 -4.529 1.00 73.50 245 PRO A CA 1
ATOM 1953 C C . PRO A 1 245 ? 1.515 -10.455 -6.033 1.00 73.50 245 PRO A C 1
ATOM 1955 O O . PRO A 1 245 ? 2.443 -10.745 -6.794 1.00 73.50 245 PRO A O 1
ATOM 1958 N N . TYR A 1 246 ? 0.268 -10.316 -6.484 1.00 71.50 246 TYR A N 1
ATOM 1959 C CA . TYR A 1 246 ? -0.143 -10.489 -7.872 1.00 71.50 246 TYR A CA 1
ATOM 1960 C C . TYR A 1 246 ? -0.154 -9.172 -8.655 1.00 71.50 246 TYR A C 1
ATOM 1962 O O . TYR A 1 246 ? -0.185 -9.206 -9.888 1.00 71.50 246 TYR A O 1
ATOM 1970 N N . THR A 1 247 ? -0.080 -8.027 -7.972 1.00 65.38 247 THR A N 1
ATOM 1971 C CA . THR A 1 247 ? -0.093 -6.702 -8.602 1.00 65.38 247 THR A CA 1
ATOM 1972 C C . THR A 1 247 ? 1.299 -6.227 -9.034 1.00 65.38 247 THR A C 1
ATOM 1974 O O . THR A 1 247 ? 2.335 -6.767 -8.644 1.00 65.38 247 THR A O 1
ATOM 1977 N N . MET A 1 248 ? 1.336 -5.149 -9.827 1.00 55.06 248 MET A N 1
ATOM 1978 C CA . MET A 1 248 ? 2.585 -4.447 -10.156 1.00 55.06 248 MET A CA 1
ATOM 1979 C C . MET A 1 248 ? 3.204 -3.691 -8.967 1.00 55.06 248 MET A C 1
ATOM 1981 O O . MET A 1 248 ? 4.332 -3.213 -9.084 1.00 55.06 248 MET A O 1
ATOM 1985 N N . LEU A 1 249 ? 2.499 -3.584 -7.834 1.00 55.41 249 LEU A N 1
ATOM 1986 C CA . LEU A 1 249 ? 3.032 -2.980 -6.612 1.00 55.41 249 LEU A CA 1
ATOM 1987 C C . LEU A 1 249 ? 4.023 -3.901 -5.889 1.00 55.41 249 LEU A C 1
ATOM 1989 O O . LEU A 1 249 ? 4.778 -3.436 -5.048 1.00 55.41 249 LEU A O 1
ATOM 1993 N N . PHE A 1 250 ? 4.135 -5.169 -6.292 1.00 55.41 250 PHE A N 1
ATOM 1994 C CA . PHE A 1 250 ? 5.223 -6.045 -5.859 1.00 55.41 250 PHE A CA 1
ATOM 1995 C C . PHE A 1 250 ? 6.518 -5.790 -6.660 1.00 55.41 250 PHE A C 1
ATOM 1997 O O . PHE A 1 250 ? 7.126 -6.697 -7.242 1.00 55.41 250 PHE A O 1
ATOM 2004 N N . HIS A 1 251 ? 6.929 -4.521 -6.752 1.00 57.00 251 HIS A N 1
ATOM 2005 C CA . HIS A 1 251 ? 8.071 -4.079 -7.558 1.00 57.00 251 HIS A CA 1
ATOM 2006 C C . HIS A 1 251 ? 9.425 -4.551 -7.010 1.00 57.00 251 HIS A C 1
ATOM 2008 O O . HIS A 1 251 ? 10.397 -4.557 -7.762 1.00 57.00 251 HIS A O 1
ATOM 2014 N N . GLU A 1 252 ? 9.501 -5.050 -5.774 1.00 49.53 252 GLU A N 1
ATOM 2015 C CA . GLU A 1 252 ? 10.714 -5.683 -5.232 1.00 49.53 252 GLU A CA 1
ATOM 2016 C C . GLU A 1 252 ? 11.147 -6.923 -6.035 1.00 49.53 252 GLU A C 1
ATOM 2018 O O . GLU A 1 252 ? 12.327 -7.096 -6.337 1.00 49.53 252 GLU A O 1
ATOM 2023 N N . ILE A 1 253 ? 10.205 -7.730 -6.547 1.00 49.53 253 ILE A N 1
ATOM 2024 C CA . ILE A 1 253 ? 10.557 -8.828 -7.469 1.00 49.53 253 ILE A CA 1
ATOM 2025 C C . ILE A 1 253 ? 11.039 -8.287 -8.819 1.00 49.53 253 ILE A C 1
ATOM 2027 O O . ILE A 1 253 ? 11.901 -8.900 -9.454 1.00 49.53 253 ILE A O 1
ATOM 2031 N N . ALA A 1 254 ? 10.531 -7.137 -9.269 1.00 53.34 254 ALA A N 1
ATOM 2032 C CA . ALA A 1 254 ? 11.050 -6.472 -10.462 1.00 53.34 254 ALA A CA 1
ATOM 2033 C C . ALA A 1 254 ? 12.485 -5.952 -10.233 1.00 53.34 254 ALA A C 1
ATOM 2035 O O . ALA A 1 254 ? 13.333 -6.170 -11.097 1.00 53.34 254 ALA A O 1
ATOM 2036 N N . ARG A 1 255 ? 12.795 -5.389 -9.055 1.00 55.59 255 ARG A N 1
ATOM 2037 C CA . ARG A 1 255 ? 14.154 -4.968 -8.653 1.00 55.59 255 ARG A CA 1
ATOM 2038 C C . ARG A 1 255 ? 15.116 -6.150 -8.533 1.00 55.59 255 ARG A C 1
ATOM 2040 O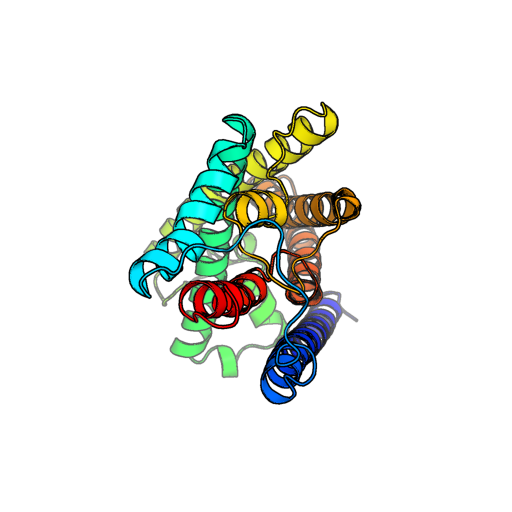 O . ARG A 1 255 ? 16.212 -6.117 -9.087 1.00 55.59 255 ARG A O 1
ATOM 2047 N N . TRP A 1 256 ? 14.697 -7.266 -7.940 1.00 53.22 256 TRP A N 1
ATOM 2048 C CA . TRP A 1 256 ? 15.514 -8.482 -7.967 1.00 53.22 256 TRP A CA 1
ATOM 2049 C C . TRP A 1 256 ? 15.694 -9.046 -9.375 1.00 53.22 256 TRP A C 1
ATOM 2051 O O . TRP A 1 256 ? 16.762 -9.569 -9.692 1.00 53.22 256 TRP A O 1
ATOM 2061 N N . ARG A 1 257 ? 14.709 -8.933 -10.270 1.00 53.84 257 ARG A N 1
ATOM 2062 C CA . ARG A 1 257 ? 14.915 -9.270 -11.689 1.00 53.84 257 ARG A CA 1
ATOM 2063 C C . ARG A 1 257 ? 15.919 -8.326 -12.342 1.00 53.84 257 ARG A C 1
ATOM 2065 O O . ARG A 1 257 ? 16.707 -8.781 -13.162 1.00 53.84 257 ARG A O 1
ATOM 2072 N N . MET A 1 258 ? 15.981 -7.062 -11.944 1.00 58.09 258 MET A N 1
ATOM 2073 C CA . MET A 1 258 ? 16.965 -6.099 -12.442 1.00 58.09 258 MET A CA 1
ATOM 2074 C C . MET A 1 258 ? 18.424 -6.420 -12.053 1.00 58.09 258 MET A C 1
ATOM 2076 O O . MET A 1 258 ? 19.326 -6.042 -12.799 1.00 58.09 258 MET A O 1
ATOM 2080 N N . LEU A 1 259 ? 18.681 -7.240 -11.022 1.00 61.88 259 LEU A N 1
ATOM 2081 C CA . LEU A 1 259 ? 20.022 -7.812 -10.769 1.00 61.88 259 LEU A CA 1
ATOM 2082 C C . LEU A 1 259 ? 20.537 -8.675 -11.936 1.00 61.88 259 LEU A C 1
ATOM 2084 O O . LEU A 1 259 ? 21.743 -8.764 -12.156 1.00 61.88 259 LEU A O 1
ATOM 2088 N N . THR A 1 260 ? 19.644 -9.279 -12.731 1.00 60.62 260 THR A N 1
ATOM 2089 C CA . THR A 1 260 ? 20.059 -9.948 -13.979 1.00 60.62 260 THR A CA 1
ATOM 2090 C C . THR A 1 260 ? 20.547 -8.942 -15.025 1.00 60.62 260 THR A C 1
ATOM 2092 O O . THR A 1 260 ? 21.468 -9.246 -15.777 1.00 60.62 260 THR A O 1
ATOM 2095 N N . GLY A 1 261 ? 19.998 -7.721 -15.025 1.00 59.69 261 GLY A N 1
ATOM 2096 C CA . GLY A 1 261 ? 20.487 -6.588 -15.812 1.00 59.69 261 GLY A CA 1
ATOM 2097 C C . GLY A 1 261 ? 21.889 -6.142 -15.393 1.00 59.69 261 GLY A C 1
ATOM 2098 O O . GLY A 1 261 ? 22.741 -5.966 -16.259 1.00 59.69 261 GLY A O 1
ATOM 2099 N N . VAL A 1 262 ? 22.158 -6.064 -14.082 1.00 67.38 262 VAL A N 1
ATOM 2100 C CA . VAL A 1 262 ? 23.508 -5.792 -13.545 1.00 67.38 262 VAL A CA 1
ATOM 2101 C C . VAL A 1 262 ? 24.490 -6.868 -14.016 1.00 67.38 262 VAL A C 1
ATOM 2103 O O . VAL A 1 262 ? 25.525 -6.549 -14.593 1.00 67.38 262 VAL A O 1
ATOM 2106 N N . LYS A 1 263 ? 24.137 -8.154 -13.860 1.00 67.19 263 LYS A N 1
ATOM 2107 C CA . LYS A 1 263 ? 24.992 -9.279 -14.275 1.00 67.19 263 LYS A CA 1
ATOM 2108 C C . LYS A 1 263 ? 25.326 -9.247 -15.772 1.00 67.19 263 LYS A C 1
ATOM 2110 O O . LYS A 1 263 ? 26.465 -9.519 -16.136 1.00 67.19 263 LYS A O 1
ATOM 2115 N N . ARG A 1 264 ? 24.363 -8.888 -16.630 1.00 64.00 264 ARG A N 1
ATOM 2116 C CA . ARG A 1 264 ? 24.571 -8.762 -18.086 1.00 64.00 264 ARG A CA 1
ATOM 2117 C C . ARG A 1 264 ? 25.500 -7.605 -18.455 1.00 64.00 264 ARG A C 1
ATOM 2119 O O . ARG A 1 264 ? 26.322 -7.774 -19.339 1.00 64.00 264 ARG A O 1
ATOM 2126 N N . MET A 1 265 ? 25.405 -6.468 -17.763 1.00 67.12 265 MET A N 1
ATOM 2127 C CA . MET A 1 265 ? 26.276 -5.305 -17.998 1.00 67.12 265 MET A CA 1
ATOM 2128 C C . MET A 1 265 ? 27.719 -5.515 -17.520 1.00 67.12 265 MET A C 1
ATOM 2130 O O . MET A 1 265 ? 28.637 -4.893 -18.051 1.00 67.12 265 MET A O 1
ATOM 2134 N N . VAL A 1 266 ? 27.920 -6.381 -16.524 1.00 68.06 266 VAL A N 1
ATOM 2135 C CA . VAL A 1 266 ? 29.247 -6.705 -15.975 1.00 68.06 266 VAL A CA 1
ATOM 2136 C C . VAL A 1 266 ? 29.933 -7.824 -16.772 1.00 68.06 266 VAL A C 1
ATOM 2138 O O . VAL A 1 266 ? 31.160 -7.828 -16.891 1.00 68.06 266 VAL A O 1
ATOM 2141 N N . ASN A 1 267 ? 29.168 -8.768 -17.338 1.00 65.44 267 ASN A N 1
ATOM 2142 C CA . ASN A 1 267 ? 29.711 -9.970 -17.972 1.00 65.44 267 ASN A CA 1
ATOM 2143 C C . ASN A 1 267 ? 29.873 -9.844 -19.500 1.00 65.44 267 ASN A C 1
ATOM 2145 O O . ASN A 1 267 ? 28.895 -9.724 -20.238 1.00 65.44 267 ASN A O 1
ATOM 2149 N N . ARG A 1 268 ? 31.122 -9.962 -19.966 1.00 47.56 268 ARG A N 1
ATOM 2150 C CA . ARG A 1 268 ? 31.585 -9.723 -21.349 1.00 47.56 268 ARG A CA 1
ATOM 2151 C C . ARG A 1 268 ? 30.994 -10.676 -22.400 1.00 47.56 268 ARG A C 1
ATOM 2153 O O . ARG A 1 268 ? 30.975 -10.340 -23.573 1.00 47.56 268 ARG A O 1
ATOM 2160 N N . THR A 1 269 ? 30.525 -11.856 -21.992 1.00 46.78 269 THR A N 1
ATOM 2161 C CA . THR A 1 269 ? 29.938 -12.886 -22.875 1.00 46.78 269 THR A CA 1
ATOM 2162 C C . THR A 1 269 ? 28.445 -12.695 -23.152 1.00 46.78 269 THR A C 1
ATOM 2164 O O . THR A 1 269 ? 27.899 -13.354 -24.032 1.00 46.78 269 THR A O 1
ATOM 2167 N N . THR A 1 270 ? 27.770 -11.820 -22.400 1.00 42.91 270 THR A N 1
ATOM 2168 C CA . THR A 1 270 ? 26.321 -11.549 -22.518 1.00 42.91 270 THR A CA 1
ATOM 2169 C C . THR A 1 270 ? 25.993 -10.088 -22.838 1.00 42.91 270 THR A C 1
ATOM 2171 O O . THR A 1 270 ? 24.815 -9.720 -22.842 1.00 42.91 270 THR A O 1
ATOM 2174 N N . ALA A 1 271 ? 27.029 -9.275 -23.028 1.00 37.97 271 ALA A N 1
ATOM 2175 C CA . ALA A 1 271 ? 26.996 -7.850 -23.327 1.00 37.97 271 ALA A CA 1
ATOM 2176 C C . ALA A 1 271 ? 27.148 -7.640 -24.841 1.00 37.97 271 ALA A C 1
ATOM 2178 O O . ALA A 1 271 ? 26.372 -6.832 -25.402 1.00 37.97 271 ALA A O 1
#

Foldseek 3Di:
DDVLVVLLVLLVVLVVLLVVLCCVLVVVLVCCVVVVPPVPPQPPDDPDQQAADDLVVLCCLLPPQLVVVLLVQWDPLLNQLVVLQCLLVVLLVVLLVLLVVQCVVVVVVVVDDSSVSLCLRQLCLVPLVPCVNDRVSDNVVSVVSVVSNLVSLVSLLSSLVSVVVCVVVVNGRDSDQSVVSCVVSVQDFPDRPPDPVCPVVVNVLSVLSCQQSVLVNCVNVVNDDSVRSSVSNSVSVSVCSSCVSVDCVVCVSVSVSSVVSSVQSNDPSND

Secondary structure (DSSP, 8-state):
--HHHHHHHHHHHHHHHHHHHHHHHHHHHHHHHHH-TTTSS-----SSPPPP--HHHHHHIIIIIHHHHHHHTS-HHHHHHHHHHHHHHHHHHHHHHHHHHHHHHTSGGGTS-HHHHHHHHH-HHHHTTSGGG-GGG-HHHHHHHHHHHHHHHHHHHHHHHHHHHHHHTT-------THHHHHHTT---TTS---GGGHHHHHHHHHHHHHHHHHHHHHHTT-S-HHHHHHHHHHHHHHHHHHGGGSTT-HHHHHHHHHHHHHHHH-TT--

Mean predicted aligned error: 11.14 Å

pLDDT: mean 71.85, std 15.26, range [37.28, 91.56]

Solvent-accessible surface area (backbone atoms only — not comparable to full-atom values): 14485 Å² total; per-residue (Å²): 132,60,68,59,58,52,51,45,53,48,45,53,51,18,52,50,44,24,49,53,33,43,53,51,55,51,49,52,52,50,47,54,65,73,61,41,75,79,73,71,53,82,75,73,84,60,98,67,68,46,70,75,38,54,69,67,57,24,46,41,47,61,65,45,48,27,49,54,49,37,52,72,52,28,37,68,71,49,46,50,24,51,53,34,34,49,52,16,49,51,46,51,53,48,51,47,48,46,41,53,50,29,29,58,77,69,50,42,66,80,73,50,52,69,56,56,48,48,40,66,61,57,33,58,85,82,42,62,88,38,80,94,58,30,42,77,80,28,62,70,59,34,54,55,49,49,54,53,42,50,53,24,34,54,37,29,48,54,13,42,51,49,53,51,51,27,54,73,70,71,61,51,34,58,66,54,57,68,64,54,33,27,50,75,66,68,40,73,59,83,84,62,85,88,51,83,83,46,59,62,59,55,50,53,50,43,51,39,50,42,42,30,42,45,28,53,51,34,28,75,69,71,73,36,56,62,70,60,20,33,51,48,19,44,52,37,46,38,50,49,50,27,45,36,56,78,42,83,82,43,44,66,62,52,54,60,41,41,51,56,30,34,52,31,29,53,35,82,89,71,46

Radius of gyration: 21.93 Å; Cα contacts (8 Å, |Δi|>4): 261; chains: 1; bounding box: 55×41×60 Å

Sequence (271 aa):
MEFIDFMAGYAILAVVLFSVGIIYKFGKTFWHRATMRREITPKTYTIHPVKQRSVLEALYMVNVSTFTKFWAKANMPTFMSHLLYHVAIGTAILSYTLSGITLLMTGKIWTLSIQSMLLYVFDWFSMFHNENFALLNSAIFTELFITLFMIAVVLGILAELTTLILSALKKRGMISPIDEPTRMANIRTNGLPRSTKGGYQRKIIGLMVLAIVGSLFLQFMNVLDEHIAFYIHGTAALTFIAIFPYTMLFHEIARWRMLTGVKRMVNRTTA

Nearest PDB structures (foldseek):
  4tx5-assembly1_A  TM=2.090E-01  e=3.867E+00  Homo sapiens
  8auw-assembly1_D  TM=2.054E-01  e=4.039E+00  Homo sapiens
  1g73-assembly2_B  TM=2.048E-01  e=4.602E+00  Homo sapiens
  1few-assembly1_A  TM=1.844E-01  e=4.219E+00  Homo sapiens